Protein AF-A0A9Q8SVP0-F1 (afdb_monomer)

Radius of gyration: 35.2 Å; Cα contacts (8 Å, |Δi|>4): 196; chains: 1; bounding box: 90×59×93 Å

Solvent-accessible surface area (backbone atoms only — not comparable to full-atom values): 16606 Å² total; per-residue (Å²): 132,69,36,56,56,46,36,40,64,50,47,52,33,44,79,38,73,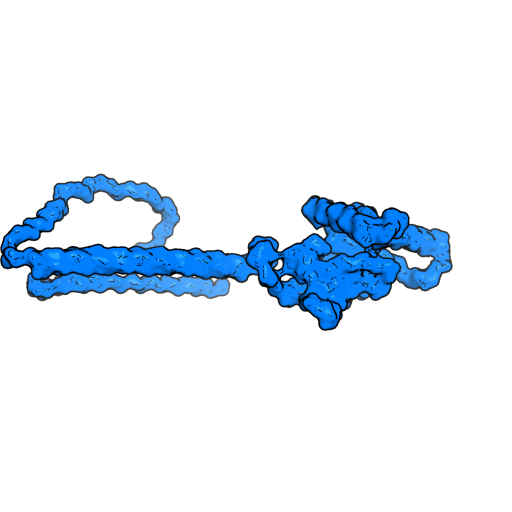32,93,47,70,91,42,43,55,37,75,45,73,54,89,74,95,44,102,42,42,36,36,25,38,51,33,54,45,71,57,50,54,47,52,53,52,51,51,75,72,40,102,77,53,93,69,88,51,72,61,58,54,53,47,56,52,42,52,44,10,56,35,33,41,51,88,37,65,68,49,44,53,48,48,54,53,47,52,56,51,53,51,71,70,43,99,46,86,81,68,72,68,62,40,78,61,37,52,68,34,66,74,55,94,72,77,61,55,86,80,34,84,91,50,25,70,40,46,50,50,52,48,51,54,49,70,70,48,72,56,90,42,72,74,28,47,74,67,47,71,85,44,58,68,61,51,51,51,50,52,53,52,53,52,51,51,52,51,51,54,52,52,54,53,53,51,52,51,51,52,52,54,53,50,52,56,58,54,56,56,75,74,48,96,67,84,95,73,88,81,86,72,82,75,80,93,79,83,86,81,88,81,87,76,86,83,77,88,82,82,88,88,80,84,85,86,84,83,81,84,84,84,89,78,76,96,86,65,85,84,78,82,78,82,82,82,82,82,83,78,82,78,87,77,135

pLDDT: mean 71.52, std 22.08, range [28.36, 95.75]

Structure (mmCIF, N/CA/C/O backbone):
data_AF-A0A9Q8SVP0-F1
#
_entry.id   AF-A0A9Q8SVP0-F1
#
loop_
_atom_site.group_PDB
_atom_site.id
_atom_site.type_symbol
_atom_site.label_atom_id
_atom_site.label_alt_id
_atom_site.label_comp_id
_atom_site.label_asym_id
_atom_site.label_entity_id
_atom_site.label_seq_id
_atom_site.pdbx_PDB_ins_code
_atom_site.Cartn_x
_atom_site.Cartn_y
_atom_site.Cartn_z
_atom_site.occupancy
_atom_site.B_iso_or_equiv
_atom_site.auth_seq_id
_atom_site.auth_comp_id
_atom_site.auth_asym_id
_atom_site.auth_atom_id
_atom_site.pdbx_PDB_model_num
ATOM 1 N N . MET A 1 1 ? -7.438 6.691 -4.740 1.00 68.06 1 MET A N 1
ATOM 2 C CA . MET A 1 1 ? -5.993 6.364 -4.788 1.00 68.06 1 MET A CA 1
ATOM 3 C C . MET A 1 1 ? -5.479 5.902 -3.425 1.00 68.06 1 MET A C 1
ATOM 5 O O . MET A 1 1 ? -5.873 6.455 -2.402 1.00 68.06 1 MET A O 1
ATOM 9 N N . PHE A 1 2 ? -4.664 4.853 -3.398 1.00 84.25 2 PHE A N 1
ATOM 10 C CA . PHE A 1 2 ? -4.183 4.160 -2.199 1.00 84.25 2 PHE A CA 1
ATOM 11 C C . PHE A 1 2 ? -2.656 4.045 -2.221 1.00 84.25 2 PHE A C 1
ATOM 13 O O . PHE A 1 2 ? -2.061 3.997 -3.292 1.00 84.25 2 PHE A O 1
ATOM 20 N N . THR A 1 3 ? -2.027 4.020 -1.047 1.00 90.81 3 THR A N 1
ATOM 21 C CA . THR A 1 3 ? -0.574 3.820 -0.908 1.00 90.81 3 THR A CA 1
ATOM 22 C C . THR A 1 3 ? -0.261 2.394 -0.460 1.00 90.81 3 THR A C 1
ATOM 24 O O . THR A 1 3 ? -1.130 1.709 0.082 1.00 90.81 3 THR A O 1
ATOM 27 N N . LEU A 1 4 ? 0.990 1.941 -0.603 1.00 92.56 4 LEU A N 1
ATOM 28 C CA . LEU A 1 4 ? 1.411 0.645 -0.037 1.00 92.56 4 LEU A CA 1
ATOM 29 C C . LEU A 1 4 ? 1.182 0.572 1.470 1.00 92.56 4 LEU A C 1
ATOM 31 O O . LEU A 1 4 ? 0.747 -0.449 2.000 1.00 92.56 4 LEU A O 1
ATOM 35 N N . ARG A 1 5 ? 1.407 1.687 2.163 1.00 91.50 5 ARG A N 1
ATOM 36 C CA . ARG A 1 5 ? 1.124 1.782 3.587 1.00 91.50 5 ARG A CA 1
ATOM 37 C C . ARG A 1 5 ? -0.360 1.555 3.877 1.00 91.50 5 ARG A C 1
ATOM 39 O O . ARG A 1 5 ? -0.676 0.847 4.830 1.00 91.50 5 ARG A O 1
ATOM 46 N N . ASP A 1 6 ? -1.257 2.142 3.090 1.00 89.31 6 ASP A N 1
ATOM 47 C CA . ASP A 1 6 ? -2.703 1.972 3.272 1.00 89.31 6 ASP A CA 1
ATOM 48 C C . ASP A 1 6 ? -3.145 0.544 2.954 1.00 89.31 6 ASP A C 1
ATOM 50 O O . ASP A 1 6 ? -3.937 -0.029 3.701 1.00 89.31 6 ASP A O 1
ATOM 54 N N . LEU A 1 7 ? -2.589 -0.059 1.904 1.00 89.94 7 LEU A N 1
ATOM 55 C CA . LEU A 1 7 ? -2.842 -1.457 1.557 1.00 89.94 7 LEU A CA 1
ATOM 56 C C . LEU A 1 7 ? -2.448 -2.390 2.706 1.00 89.94 7 LEU A C 1
ATOM 58 O O . LEU A 1 7 ? -3.246 -3.229 3.111 1.00 89.94 7 LEU A O 1
ATOM 62 N N . GLN A 1 8 ? -1.279 -2.194 3.318 1.00 89.50 8 GLN A N 1
ATOM 63 C CA . GLN A 1 8 ? -0.880 -3.013 4.463 1.00 89.50 8 GLN A CA 1
ATOM 64 C C . GLN A 1 8 ? -1.684 -2.692 5.735 1.00 89.50 8 GLN A C 1
ATOM 66 O O . GLN A 1 8 ? -2.087 -3.592 6.465 1.00 89.50 8 GLN A O 1
ATOM 71 N N . GLN A 1 9 ? -1.894 -1.410 6.059 1.00 86.62 9 GLN A N 1
ATOM 72 C CA . GLN A 1 9 ? -2.483 -1.011 7.347 1.00 86.62 9 GLN A CA 1
ATOM 73 C C . GLN A 1 9 ? -4.006 -1.117 7.391 1.00 86.62 9 GLN A C 1
ATOM 75 O O . GLN A 1 9 ? -4.556 -1.339 8.471 1.00 86.62 9 GLN A O 1
ATOM 80 N N . ILE A 1 10 ? -4.673 -0.874 6.265 1.00 83.19 10 ILE A N 1
ATOM 81 C CA . ILE A 1 10 ? -6.133 -0.829 6.151 1.00 83.19 10 ILE A CA 1
ATOM 82 C C . ILE A 1 10 ? -6.632 -2.065 5.415 1.00 83.19 10 ILE A C 1
ATOM 84 O O . ILE A 1 10 ? -7.613 -2.638 5.862 1.00 83.19 10 ILE A O 1
ATOM 88 N N . GLY A 1 11 ? -5.967 -2.466 4.328 1.00 81.38 11 GLY A N 1
ATOM 89 C CA . GLY A 1 11 ? -6.386 -3.589 3.485 1.00 81.38 11 GLY A CA 1
ATOM 90 C C . GLY A 1 11 ? -5.874 -4.968 3.921 1.00 81.38 11 GLY A C 1
ATOM 91 O O . GLY A 1 11 ? -6.199 -5.952 3.272 1.00 81.38 11 GLY A O 1
ATOM 92 N N . ASP A 1 12 ? -5.048 -5.041 4.975 1.00 85.38 12 ASP A N 1
ATOM 93 C CA . ASP A 1 12 ? -4.395 -6.275 5.461 1.00 85.38 12 ASP A CA 1
ATOM 94 C C . ASP A 1 12 ? -3.655 -7.057 4.355 1.00 85.38 12 ASP A C 1
ATOM 96 O O . ASP A 1 12 ? -3.535 -8.283 4.402 1.00 85.38 12 ASP A O 1
ATOM 100 N N . PHE A 1 13 ? -3.149 -6.337 3.345 1.00 89.56 13 PHE A N 1
ATOM 101 C CA . PHE A 1 13 ? -2.344 -6.921 2.279 1.00 89.56 13 PHE A CA 1
ATOM 102 C C . PHE A 1 13 ? -0.954 -7.279 2.804 1.00 89.56 13 PHE A C 1
ATOM 104 O O . PHE A 1 13 ? -0.28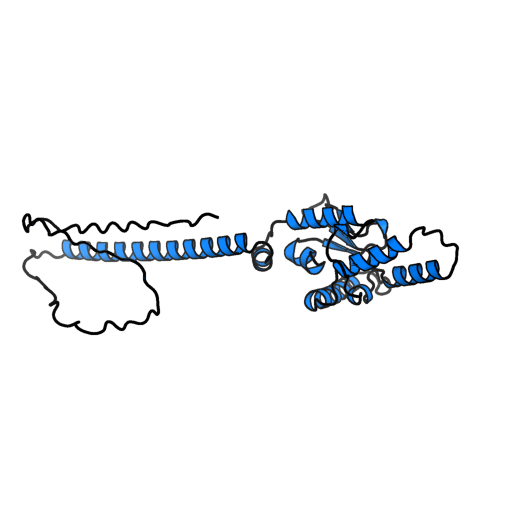7 -6.480 3.473 1.00 89.56 13 PHE A O 1
ATOM 111 N N . ILE A 1 14 ? -0.476 -8.457 2.420 1.00 90.38 14 ILE A N 1
ATOM 112 C CA . ILE A 1 14 ? 0.917 -8.855 2.584 1.00 90.38 14 ILE A CA 1
ATOM 113 C C . ILE A 1 14 ? 1.678 -8.324 1.374 1.00 90.38 14 ILE A C 1
ATOM 115 O O . ILE A 1 14 ? 1.462 -8.762 0.250 1.00 90.38 14 ILE A O 1
ATOM 119 N N . ILE A 1 15 ? 2.566 -7.361 1.591 1.00 92.19 15 ILE A N 1
ATOM 120 C CA . ILE A 1 15 ? 3.4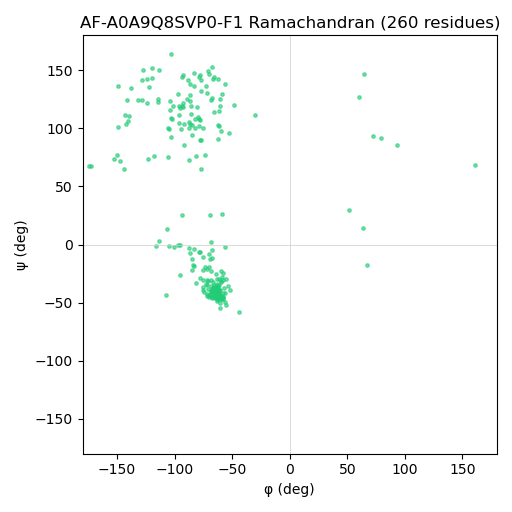13 -6.838 0.517 1.00 92.19 15 ILE A CA 1
ATOM 121 C C . ILE A 1 15 ? 4.640 -7.731 0.423 1.00 92.19 15 ILE A C 1
ATOM 123 O O . ILE A 1 15 ? 5.405 -7.824 1.388 1.00 92.19 15 ILE A O 1
ATOM 127 N N . GLN A 1 16 ? 4.824 -8.354 -0.735 1.00 91.38 16 GLN A N 1
ATOM 128 C CA . GLN A 1 16 ? 5.966 -9.201 -1.037 1.00 91.38 16 GLN A CA 1
ATOM 129 C C . GLN A 1 16 ? 6.804 -8.559 -2.152 1.00 91.38 16 GLN A C 1
ATOM 131 O O . GLN A 1 16 ? 6.274 -8.273 -3.229 1.00 91.38 16 GLN A O 1
ATOM 136 N N . PRO A 1 17 ? 8.103 -8.298 -1.927 1.00 91.50 17 PRO A N 1
ATOM 137 C CA . PRO A 1 17 ? 8.976 -7.872 -3.007 1.00 91.50 17 PRO A CA 1
ATOM 138 C C . PRO A 1 17 ? 9.146 -9.020 -4.011 1.00 91.50 17 PRO A C 1
ATOM 140 O O . PRO A 1 17 ? 9.200 -10.187 -3.622 1.00 91.50 17 PRO A O 1
ATOM 143 N N . THR A 1 18 ? 9.205 -8.690 -5.298 1.00 91.06 18 THR A N 1
ATOM 144 C CA . THR A 1 18 ? 9.494 -9.647 -6.375 1.00 91.06 18 THR A CA 1
ATOM 145 C C . THR A 1 18 ? 10.626 -9.122 -7.247 1.00 91.06 18 THR A C 1
ATOM 147 O O . THR A 1 18 ? 10.689 -7.928 -7.548 1.00 91.06 18 THR A O 1
ATOM 150 N N . ASP A 1 19 ? 11.500 -10.026 -7.676 1.00 90.06 19 ASP A N 1
ATOM 151 C CA . ASP A 1 19 ? 12.544 -9.750 -8.667 1.00 90.06 19 ASP A CA 1
ATOM 152 C C . ASP A 1 19 ? 12.018 -9.933 -10.098 1.00 90.06 19 ASP A C 1
ATOM 154 O O . ASP A 1 19 ? 12.695 -9.602 -11.071 1.00 90.06 19 ASP A O 1
ATOM 158 N N . ASN A 1 20 ? 10.789 -10.437 -10.245 1.00 90.12 20 ASN A N 1
ATOM 159 C CA . ASN A 1 20 ? 10.139 -10.613 -11.527 1.00 90.12 20 ASN A CA 1
ATOM 160 C C . ASN A 1 20 ? 9.228 -9.420 -11.836 1.00 90.12 20 ASN A C 1
ATOM 162 O O . ASN A 1 20 ? 8.169 -9.238 -11.233 1.00 90.12 20 ASN A O 1
ATOM 166 N N . ILE A 1 21 ? 9.605 -8.630 -12.841 1.00 90.25 21 ILE A N 1
ATOM 167 C CA . ILE A 1 21 ? 8.801 -7.490 -13.292 1.00 90.25 21 ILE A CA 1
ATOM 168 C C . ILE A 1 21 ? 7.406 -7.911 -13.768 1.00 90.25 21 ILE A C 1
ATOM 170 O O . ILE A 1 21 ? 6.443 -7.184 -13.548 1.00 90.25 21 ILE A O 1
ATOM 174 N N . PHE A 1 22 ? 7.251 -9.114 -14.329 1.00 90.69 22 PHE A N 1
ATOM 175 C CA . PHE A 1 22 ? 5.954 -9.635 -14.764 1.00 90.69 22 PHE A CA 1
ATOM 176 C C . PHE A 1 22 ? 5.020 -9.964 -13.605 1.00 90.69 22 PHE A C 1
ATOM 178 O O . PHE A 1 22 ? 3.829 -10.160 -13.833 1.00 90.69 22 PHE A O 1
ATOM 185 N N . GLU A 1 23 ? 5.509 -10.005 -12.369 1.00 92.50 23 GLU A N 1
ATOM 186 C CA . GLU A 1 23 ? 4.693 -10.163 -11.165 1.00 92.50 23 GLU A CA 1
ATOM 187 C C . GLU A 1 23 ? 4.386 -8.823 -10.487 1.00 92.50 23 GLU A C 1
ATOM 189 O O . GLU A 1 23 ? 3.660 -8.791 -9.498 1.00 92.50 23 GLU A O 1
ATOM 194 N N . HIS A 1 24 ? 4.864 -7.696 -11.021 1.00 94.12 24 HIS A N 1
ATOM 195 C CA . HIS A 1 24 ? 4.565 -6.386 -10.453 1.00 94.12 24 HIS A CA 1
ATOM 196 C C . HIS A 1 24 ? 3.049 -6.123 -10.410 1.00 94.12 24 HIS A C 1
ATOM 198 O O . HIS A 1 24 ? 2.340 -6.300 -11.400 1.00 94.12 24 HIS A O 1
ATOM 204 N N . LEU A 1 25 ? 2.542 -5.719 -9.244 1.00 93.75 25 LEU A N 1
ATOM 205 C CA . LEU A 1 25 ? 1.119 -5.496 -8.955 1.00 93.75 25 LEU A CA 1
ATOM 206 C C . LEU A 1 25 ? 0.240 -6.746 -9.047 1.00 93.75 25 LEU A C 1
ATOM 208 O O . LEU A 1 25 ? -0.985 -6.641 -9.088 1.00 93.75 25 LEU A O 1
ATOM 212 N N . LEU A 1 26 ? 0.834 -7.938 -9.085 1.00 93.50 26 LEU A N 1
ATOM 213 C CA . LEU A 1 26 ? 0.062 -9.167 -9.050 1.00 93.50 26 LEU A CA 1
ATOM 214 C C . LEU A 1 26 ? -0.508 -9.363 -7.644 1.00 93.50 26 LEU A C 1
ATOM 216 O O . LEU A 1 26 ? 0.219 -9.298 -6.653 1.00 93.50 26 LEU A O 1
ATOM 220 N N . VAL A 1 27 ? -1.806 -9.638 -7.571 1.00 92.12 27 VAL A N 1
ATOM 221 C CA . VAL A 1 27 ? -2.486 -9.997 -6.327 1.00 92.12 27 VAL A CA 1
ATOM 222 C C . VAL A 1 27 ? -2.745 -11.499 -6.344 1.00 92.12 27 VAL A C 1
ATOM 224 O O . VAL A 1 27 ? -3.376 -12.007 -7.271 1.00 92.12 27 VAL A O 1
ATOM 227 N N . ARG A 1 28 ? -2.262 -12.226 -5.333 1.00 90.62 28 ARG A N 1
ATOM 228 C CA . ARG A 1 28 ? -2.560 -13.654 -5.147 1.00 90.62 28 ARG A CA 1
ATOM 229 C C . ARG A 1 28 ? -3.255 -13.887 -3.812 1.00 90.62 28 ARG A C 1
ATOM 231 O O . ARG A 1 28 ? -2.928 -13.269 -2.802 1.00 90.62 28 ARG A O 1
ATOM 238 N N . ARG A 1 29 ? -4.201 -14.826 -3.813 1.00 85.06 29 ARG A N 1
ATOM 239 C CA . ARG A 1 29 ? -4.791 -15.394 -2.596 1.00 85.06 29 ARG A CA 1
ATOM 240 C C . ARG A 1 29 ? -4.059 -16.692 -2.290 1.00 85.06 29 ARG A C 1
ATOM 242 O O . ARG A 1 29 ? -4.068 -17.601 -3.119 1.00 85.06 29 ARG A O 1
ATOM 249 N N . HIS A 1 30 ? -3.417 -16.783 -1.131 1.00 73.75 30 HIS A N 1
ATOM 250 C CA . HIS A 1 30 ? -2.834 -18.049 -0.696 1.00 73.75 30 HIS A CA 1
ATOM 251 C C . HIS A 1 30 ? -3.945 -18.971 -0.181 1.00 73.75 30 HIS A C 1
ATOM 253 O O . HIS A 1 30 ? -4.815 -18.546 0.573 1.00 73.75 30 HIS A O 1
ATOM 259 N N . LYS A 1 31 ? -3.938 -20.232 -0.634 1.00 59.94 31 LYS A N 1
ATOM 260 C CA . LYS A 1 31 ? -4.932 -21.245 -0.233 1.00 59.94 31 LYS A CA 1
ATOM 261 C C . LYS A 1 31 ? -4.724 -21.757 1.194 1.00 59.94 31 LYS A C 1
ATOM 263 O O . LYS A 1 31 ? -5.654 -22.311 1.766 1.00 59.94 31 LYS A O 1
ATOM 268 N N . ASP A 1 32 ? -3.529 -21.578 1.752 1.00 54.41 32 ASP A N 1
ATOM 269 C CA . ASP A 1 32 ? -3.154 -22.176 3.026 1.00 54.41 32 ASP A CA 1
ATOM 270 C C . ASP A 1 32 ? -3.206 -21.130 4.154 1.00 54.41 32 ASP A C 1
ATOM 272 O O . ASP A 1 32 ? -2.400 -20.204 4.226 1.00 54.41 32 ASP A O 1
ATOM 276 N N . ARG A 1 33 ? -4.211 -21.281 5.021 1.00 49.72 33 ARG A N 1
ATOM 277 C CA . ARG A 1 33 ? -4.371 -20.693 6.368 1.00 49.72 33 ARG A CA 1
ATOM 278 C C . ARG A 1 33 ? -4.574 -19.184 6.546 1.00 49.72 33 ARG A C 1
ATOM 280 O O . ARG A 1 33 ? -5.113 -18.817 7.586 1.00 49.72 33 ARG A O 1
ATOM 287 N N . GLU A 1 34 ? -4.274 -18.314 5.585 1.00 56.47 34 GLU A N 1
ATOM 288 C CA . GLU A 1 34 ? -4.572 -16.877 5.724 1.00 56.47 34 GLU A CA 1
ATOM 289 C C . GLU A 1 34 ? -5.434 -16.343 4.576 1.00 56.47 34 GLU A C 1
ATOM 291 O O . GLU A 1 34 ? -5.048 -16.332 3.414 1.00 56.47 34 GLU A O 1
ATOM 296 N N . THR A 1 35 ? -6.597 -15.790 4.919 1.00 67.31 35 THR A N 1
ATOM 297 C CA . THR A 1 35 ? -7.487 -15.024 4.025 1.00 67.31 35 THR A CA 1
ATOM 298 C C . THR A 1 35 ? -6.898 -13.660 3.625 1.00 67.31 35 THR A C 1
ATOM 300 O O . THR A 1 35 ? -7.650 -12.714 3.373 1.00 67.31 35 THR A O 1
ATOM 303 N N . ARG A 1 36 ? -5.569 -13.518 3.644 1.00 80.06 36 ARG A N 1
ATOM 304 C CA . ARG A 1 36 ? -4.849 -12.289 3.311 1.00 80.06 36 ARG A CA 1
ATOM 305 C C . ARG A 1 36 ? -4.439 -12.295 1.847 1.00 80.06 36 ARG A C 1
ATOM 307 O O . ARG A 1 36 ? -4.110 -13.330 1.270 1.00 80.06 36 ARG A O 1
ATOM 314 N N . LEU A 1 37 ? -4.482 -11.115 1.247 1.00 88.81 37 LEU A N 1
ATOM 315 C CA . LEU A 1 37 ? -4.091 -10.896 -0.138 1.00 88.81 37 LEU A CA 1
ATOM 316 C C . LEU A 1 37 ? -2.597 -10.585 -0.179 1.00 88.81 37 LEU A C 1
ATOM 318 O O . LEU A 1 37 ? -2.149 -9.650 0.484 1.00 88.81 37 LEU A O 1
ATOM 322 N N . THR A 1 38 ? -1.833 -11.336 -0.966 1.00 91.38 38 THR A N 1
ATOM 323 C CA . THR A 1 38 ? -0.418 -11.036 -1.203 1.00 91.38 38 THR A CA 1
ATOM 324 C C . THR A 1 38 ? -0.296 -10.169 -2.445 1.00 91.38 38 THR A C 1
ATOM 326 O O . THR A 1 38 ? -0.732 -10.567 -3.525 1.00 91.38 38 THR A O 1
ATOM 329 N N . LEU A 1 39 ? 0.291 -8.985 -2.289 1.00 94.25 39 LEU A N 1
ATOM 330 C CA . LEU A 1 39 ? 0.624 -8.067 -3.370 1.00 94.25 39 LEU A CA 1
ATOM 331 C C . LEU A 1 39 ? 2.116 -8.170 -3.681 1.00 94.25 39 LEU A C 1
ATOM 333 O O . LEU A 1 39 ? 2.951 -7.837 -2.838 1.00 94.25 39 LEU A O 1
ATOM 337 N N . TYR A 1 40 ? 2.437 -8.561 -4.909 1.00 93.94 40 TYR A N 1
ATOM 338 C CA . TYR A 1 40 ? 3.808 -8.601 -5.403 1.00 93.94 40 TYR A CA 1
ATOM 339 C C . TYR A 1 40 ? 4.215 -7.243 -5.972 1.00 93.94 40 TYR A C 1
ATOM 341 O O . TYR A 1 40 ? 3.517 -6.664 -6.807 1.00 93.94 40 TYR A O 1
ATOM 349 N N . VAL A 1 41 ? 5.352 -6.709 -5.528 1.00 94.38 41 VAL A N 1
ATOM 350 C CA . VAL A 1 41 ? 5.847 -5.398 -5.970 1.00 94.38 41 VAL A CA 1
ATOM 351 C C . VAL A 1 41 ? 7.316 -5.490 -6.354 1.00 94.38 41 VAL A C 1
ATOM 353 O O . VAL A 1 41 ? 8.162 -5.889 -5.562 1.00 94.38 41 VAL A O 1
ATOM 356 N N . PHE A 1 42 ? 7.621 -5.091 -7.584 1.00 93.38 42 PHE A N 1
ATOM 357 C CA . PHE A 1 42 ? 8.976 -4.996 -8.092 1.00 93.38 42 PHE A CA 1
ATOM 358 C C . PHE A 1 42 ? 9.615 -3.676 -7.646 1.00 93.38 42 PHE A C 1
ATOM 360 O O . PHE A 1 42 ? 9.238 -2.616 -8.136 1.00 93.38 42 PHE A O 1
ATOM 367 N N . PHE A 1 43 ? 10.566 -3.717 -6.710 1.00 92.56 43 PHE A N 1
ATOM 368 C CA . PHE A 1 43 ? 11.151 -2.504 -6.117 1.00 92.56 43 PHE A CA 1
ATOM 369 C C . PHE A 1 43 ? 12.453 -2.030 -6.778 1.00 92.56 43 PHE A C 1
ATOM 371 O O . PHE A 1 43 ? 12.985 -1.005 -6.361 1.00 92.56 43 PHE A O 1
ATOM 378 N N . HIS A 1 44 ? 12.979 -2.708 -7.804 1.00 91.06 44 HIS A N 1
ATOM 379 C CA . HIS A 1 44 ? 14.313 -2.437 -8.375 1.00 91.06 44 HIS A CA 1
ATOM 380 C C . HIS A 1 44 ? 14.377 -1.201 -9.289 1.00 91.06 44 HIS A C 1
ATOM 382 O O . HIS A 1 44 ? 14.666 -1.277 -10.485 1.00 91.06 44 HIS A O 1
ATOM 388 N N . VAL A 1 45 ? 14.155 -0.015 -8.723 1.00 91.44 45 VAL A N 1
ATOM 389 C CA . VAL A 1 45 ? 14.114 1.260 -9.460 1.00 91.44 45 VAL A CA 1
ATOM 390 C C . VAL A 1 45 ? 15.435 1.602 -10.149 1.00 91.44 45 VAL A C 1
ATOM 392 O O . VAL A 1 45 ? 15.430 2.108 -11.272 1.00 91.44 45 VAL A O 1
ATOM 395 N N . SER A 1 46 ? 16.579 1.342 -9.518 1.00 90.62 46 SER A N 1
ATOM 396 C CA . SER A 1 46 ? 17.894 1.568 -10.129 1.00 90.62 46 SER A CA 1
ATOM 397 C C . SER A 1 46 ? 18.087 0.707 -11.374 1.00 90.62 46 SER A C 1
ATOM 399 O O . SER A 1 46 ? 18.684 1.185 -12.339 1.00 90.62 46 SER A O 1
ATOM 401 N N . ALA A 1 47 ? 17.566 -0.525 -11.377 1.00 89.38 47 ALA A N 1
ATOM 402 C CA . ALA A 1 47 ? 17.610 -1.401 -12.543 1.00 89.38 47 ALA A CA 1
ATOM 403 C C . ALA A 1 47 ? 16.737 -0.845 -13.676 1.00 89.38 47 ALA A C 1
ATOM 405 O O . ALA A 1 47 ? 17.231 -0.710 -14.793 1.00 89.38 47 ALA A O 1
ATOM 406 N N . LEU A 1 48 ? 15.506 -0.404 -13.378 1.00 89.88 48 LEU A N 1
ATOM 407 C CA . LEU A 1 48 ? 14.616 0.234 -14.364 1.00 89.88 48 LEU A CA 1
ATOM 408 C C . LEU A 1 48 ? 15.245 1.487 -14.983 1.00 89.88 48 LEU A C 1
ATOM 410 O O . LEU A 1 48 ? 15.236 1.653 -16.200 1.00 89.88 48 LEU A O 1
ATOM 414 N N . LYS A 1 49 ? 15.843 2.358 -14.160 1.00 89.44 49 LYS A N 1
ATOM 415 C CA . LYS A 1 49 ? 16.502 3.588 -14.632 1.00 89.44 49 LYS A CA 1
ATOM 416 C C . LYS A 1 49 ? 17.712 3.296 -15.510 1.00 89.44 49 LYS A C 1
ATOM 418 O O . LYS A 1 49 ? 17.887 3.965 -16.526 1.00 89.44 49 LYS A O 1
ATOM 423 N N . LYS A 1 50 ? 18.533 2.311 -15.128 1.00 88.56 50 LYS A N 1
ATOM 424 C CA . LYS A 1 50 ? 19.645 1.851 -15.963 1.00 88.56 50 LYS A CA 1
ATOM 425 C C . LYS A 1 50 ? 19.097 1.326 -17.283 1.00 88.56 50 LYS A C 1
ATOM 427 O O . LYS A 1 50 ? 19.502 1.831 -18.318 1.00 88.56 50 LYS A O 1
ATOM 432 N N . LEU A 1 51 ? 18.156 0.382 -17.258 1.00 87.06 51 LEU A N 1
ATOM 433 C CA . LEU A 1 51 ? 17.584 -0.224 -18.464 1.00 87.06 51 LEU A CA 1
ATOM 434 C C . LEU A 1 51 ? 16.992 0.828 -19.414 1.00 87.06 51 LEU A C 1
ATOM 436 O O . LEU A 1 51 ? 17.259 0.789 -20.611 1.00 87.06 51 LEU A O 1
ATOM 440 N N . ARG A 1 52 ? 16.294 1.834 -18.873 1.00 85.12 5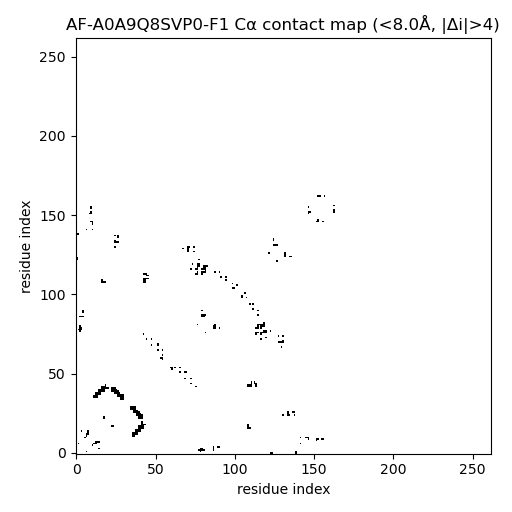2 ARG A N 1
ATOM 441 C CA . ARG A 1 52 ? 15.812 2.988 -19.642 1.00 85.12 52 ARG A CA 1
ATOM 442 C C . ARG A 1 52 ? 16.952 3.761 -20.304 1.00 85.12 52 ARG A C 1
ATOM 444 O O . ARG A 1 52 ? 16.864 4.084 -21.481 1.00 85.12 52 ARG A O 1
ATOM 451 N N . TYR A 1 53 ? 18.023 4.052 -19.565 1.00 84.69 53 TYR A N 1
ATOM 452 C CA . TYR A 1 53 ? 19.201 4.728 -20.113 1.00 84.69 53 TYR A CA 1
ATOM 453 C C . TYR A 1 53 ? 19.862 3.912 -21.236 1.00 84.69 53 TYR A C 1
ATOM 455 O O . TYR A 1 53 ? 20.163 4.472 -22.288 1.00 84.69 53 TYR A O 1
ATOM 463 N N . TRP A 1 54 ? 20.024 2.596 -21.049 1.00 82.56 54 TRP A N 1
ATOM 464 C CA . TRP A 1 54 ? 20.576 1.692 -22.066 1.00 82.56 54 TRP A CA 1
ATOM 465 C C . TRP A 1 54 ? 19.711 1.648 -23.334 1.00 82.56 54 TRP A C 1
ATOM 467 O O . TRP A 1 54 ? 20.260 1.703 -24.432 1.00 82.56 54 TRP A O 1
ATOM 477 N N . ASN A 1 55 ? 18.380 1.616 -23.194 1.00 79.56 55 ASN A N 1
ATOM 478 C CA . ASN A 1 55 ? 17.446 1.664 -24.326 1.00 79.56 55 ASN A CA 1
ATOM 479 C C . ASN A 1 55 ? 17.563 2.960 -25.139 1.00 79.56 55 ASN A C 1
ATOM 481 O O . ASN A 1 55 ? 17.393 2.929 -26.350 1.00 79.56 55 ASN A O 1
ATOM 485 N N . LEU A 1 56 ? 17.850 4.092 -24.488 1.00 76.56 56 LEU A N 1
ATOM 486 C CA . LEU A 1 56 ? 18.005 5.384 -25.164 1.00 76.56 56 LEU A CA 1
ATOM 487 C C . LEU A 1 56 ? 19.362 5.538 -25.868 1.00 76.56 56 LEU A C 1
ATOM 489 O O . LEU A 1 56 ? 19.459 6.281 -26.837 1.00 76.56 56 LEU A O 1
ATOM 493 N N . THR A 1 57 ? 20.415 4.878 -25.373 1.00 76.38 57 THR A N 1
ATOM 494 C CA . THR A 1 57 ? 21.788 5.038 -25.894 1.00 76.38 57 THR A CA 1
ATOM 495 C C . THR A 1 57 ? 22.190 3.992 -26.929 1.00 76.38 57 THR A C 1
ATOM 497 O O . THR A 1 57 ? 23.041 4.277 -27.770 1.00 76.38 57 THR A O 1
ATOM 500 N N . ARG A 1 58 ? 21.602 2.791 -26.913 1.00 67.44 58 ARG A N 1
ATOM 501 C CA . ARG A 1 58 ? 21.770 1.806 -27.990 1.00 67.44 58 ARG A CA 1
ATOM 502 C C . ARG A 1 58 ? 20.510 1.789 -28.846 1.00 67.44 58 ARG A C 1
ATOM 504 O O . ARG A 1 58 ? 19.478 1.332 -28.372 1.00 67.44 58 ARG A O 1
ATOM 511 N N . ASN A 1 59 ? 20.631 2.184 -30.115 1.00 57.97 59 ASN A N 1
ATOM 512 C CA . ASN A 1 59 ? 19.611 2.102 -31.182 1.00 57.97 59 ASN A CA 1
ATOM 513 C C . ASN A 1 59 ? 19.088 0.669 -31.486 1.00 57.97 59 ASN A C 1
ATOM 515 O O . ASN A 1 59 ? 18.679 0.377 -32.604 1.00 57.97 59 ASN A O 1
ATOM 519 N N . GLY A 1 60 ? 19.119 -0.265 -30.537 1.00 56.81 60 GLY A N 1
ATOM 520 C CA . GLY A 1 60 ? 18.812 -1.671 -30.779 1.00 56.81 60 GLY A CA 1
ATOM 521 C C . GLY A 1 60 ? 18.758 -2.482 -29.495 1.00 56.81 60 GLY A C 1
ATOM 522 O O . GLY A 1 60 ? 19.610 -3.331 -29.254 1.00 56.81 60 GLY A O 1
ATOM 523 N N . SER A 1 61 ? 17.770 -2.214 -28.651 1.00 53.84 61 SER A N 1
ATOM 524 C CA . SER A 1 61 ? 17.500 -3.031 -27.473 1.00 53.84 61 SER A CA 1
ATOM 525 C C . SER A 1 61 ? 16.144 -3.714 -27.625 1.00 53.84 61 SER A C 1
ATOM 527 O O . SER A 1 61 ? 15.136 -3.048 -27.830 1.00 53.84 61 SER A O 1
ATOM 529 N N . HIS A 1 62 ? 16.138 -5.044 -27.498 1.00 54.44 62 HIS A N 1
ATOM 530 C CA . HIS A 1 62 ? 14.997 -5.967 -27.605 1.00 54.44 62 HIS A CA 1
ATOM 531 C C . HIS A 1 62 ? 13.815 -5.682 -26.652 1.00 54.44 62 HIS A C 1
ATOM 533 O O . HIS A 1 62 ? 12.817 -6.404 -26.669 1.00 54.44 62 HIS A O 1
ATOM 539 N N . PHE A 1 63 ? 13.917 -4.671 -25.786 1.00 58.09 63 PHE A N 1
ATOM 540 C CA . PHE A 1 63 ? 12.859 -4.280 -24.863 1.00 58.09 63 PHE A CA 1
ATOM 541 C C . PHE A 1 63 ? 11.983 -3.204 -25.519 1.00 58.09 63 PHE A C 1
ATOM 543 O O . PHE A 1 63 ? 12.217 -2.006 -25.371 1.00 58.09 63 PHE A O 1
ATOM 550 N N . ASN A 1 64 ? 10.999 -3.673 -26.288 1.00 57.94 64 ASN A N 1
ATOM 551 C CA . ASN A 1 64 ? 10.327 -2.934 -27.363 1.00 57.94 64 ASN A CA 1
ATOM 552 C C . ASN A 1 64 ? 9.435 -1.741 -26.969 1.00 57.94 64 ASN A C 1
ATOM 554 O O . ASN A 1 64 ? 8.871 -1.125 -27.869 1.00 57.94 64 ASN A O 1
ATOM 558 N N . ASP A 1 65 ? 9.308 -1.358 -25.694 1.00 76.88 65 ASP A N 1
ATOM 559 C CA . ASP A 1 65 ? 8.606 -0.111 -25.370 1.00 76.88 65 ASP A CA 1
ATOM 560 C C . ASP A 1 65 ? 9.229 0.651 -24.184 1.00 76.88 65 ASP A C 1
ATOM 562 O O . ASP A 1 65 ? 9.126 0.203 -23.036 1.00 76.88 65 ASP A O 1
ATOM 566 N N . PRO A 1 66 ? 9.850 1.830 -24.409 1.00 76.56 66 PRO A N 1
ATOM 567 C CA . PRO A 1 66 ? 10.305 2.692 -23.319 1.00 76.56 66 PRO A CA 1
ATOM 568 C C . PRO A 1 66 ? 9.160 3.121 -22.388 1.00 76.56 66 PRO A C 1
ATOM 570 O O . PRO A 1 66 ? 9.393 3.310 -21.191 1.00 76.56 66 PRO A O 1
ATOM 573 N N . LYS A 1 67 ? 7.919 3.193 -22.892 1.00 84.56 67 LYS A N 1
ATOM 574 C CA . LYS A 1 67 ? 6.741 3.558 -22.096 1.00 84.56 67 LYS A CA 1
ATOM 575 C C . LYS A 1 67 ? 6.464 2.552 -20.988 1.00 84.56 67 LYS A C 1
ATOM 577 O O . LYS A 1 67 ? 6.060 2.966 -19.911 1.00 84.56 67 LYS A O 1
ATOM 582 N N . PHE A 1 68 ? 6.736 1.263 -21.195 1.00 88.44 68 PHE A N 1
ATOM 583 C CA . PHE A 1 68 ? 6.531 0.243 -20.162 1.00 88.44 68 PHE A CA 1
ATOM 584 C C . PHE A 1 68 ? 7.403 0.492 -18.923 1.00 88.44 68 PHE A C 1
ATOM 586 O O . PHE A 1 68 ? 6.939 0.379 -17.785 1.00 88.44 68 PHE A O 1
ATOM 593 N N . LEU A 1 69 ? 8.673 0.862 -19.124 1.00 89.56 69 LEU A N 1
ATOM 594 C CA . LEU A 1 69 ? 9.592 1.144 -18.018 1.00 89.56 69 LEU A CA 1
ATOM 595 C C . LEU A 1 69 ? 9.202 2.424 -17.284 1.00 89.56 69 LEU A C 1
ATOM 597 O O . LEU A 1 69 ? 9.201 2.444 -16.052 1.00 89.56 69 LEU A O 1
ATOM 601 N N . ASP A 1 70 ? 8.851 3.472 -18.027 1.00 89.00 70 ASP A N 1
ATOM 602 C CA . ASP A 1 70 ? 8.395 4.727 -17.435 1.00 89.00 70 ASP A CA 1
ATOM 603 C C . ASP A 1 70 ? 7.090 4.534 -16.664 1.00 89.00 70 ASP A C 1
ATOM 605 O O . ASP A 1 70 ? 6.981 5.001 -15.532 1.00 89.00 70 ASP A O 1
ATOM 609 N N . GLU A 1 71 ? 6.146 3.774 -17.213 1.00 91.19 71 GLU A N 1
ATOM 610 C CA . GLU A 1 71 ? 4.895 3.445 -16.544 1.00 91.19 71 GLU A CA 1
ATOM 611 C C . GLU A 1 71 ? 5.144 2.646 -15.256 1.00 91.19 71 GLU A C 1
ATOM 613 O O . GLU A 1 71 ? 4.584 2.977 -14.217 1.00 91.19 71 GLU A O 1
ATOM 618 N N . THR A 1 72 ? 6.062 1.674 -15.270 1.00 92.25 72 THR A N 1
ATOM 619 C CA . THR A 1 72 ? 6.448 0.903 -14.069 1.00 92.25 72 THR A CA 1
ATOM 620 C C . THR A 1 72 ? 7.103 1.781 -12.993 1.00 92.25 72 THR A C 1
ATOM 622 O O . THR A 1 72 ? 6.903 1.597 -11.792 1.00 92.25 72 THR A O 1
ATOM 625 N N . ILE A 1 73 ? 7.898 2.777 -13.389 1.00 91.88 73 ILE A N 1
ATOM 626 C CA . ILE A 1 73 ? 8.444 3.756 -12.438 1.00 91.88 73 ILE A CA 1
ATOM 627 C C . ILE A 1 73 ? 7.315 4.642 -11.891 1.00 91.88 73 ILE A C 1
ATOM 629 O O . ILE A 1 73 ? 7.296 4.954 -10.698 1.00 91.88 73 ILE A O 1
ATOM 633 N N . GLN A 1 74 ? 6.361 5.037 -12.734 1.00 91.50 74 GLN A N 1
ATOM 634 C CA . GLN A 1 74 ? 5.214 5.842 -12.323 1.00 91.50 74 GLN A CA 1
ATOM 635 C C . GLN A 1 74 ? 4.269 5.074 -11.390 1.00 91.50 74 GLN A C 1
ATOM 637 O O . GLN A 1 74 ? 3.786 5.667 -10.429 1.00 91.50 74 GLN A O 1
ATOM 642 N N . THR A 1 75 ? 4.028 3.775 -11.586 1.00 92.69 75 THR A N 1
ATOM 643 C CA . THR A 1 75 ? 3.216 2.963 -10.657 1.00 92.69 75 THR A CA 1
ATOM 644 C C . THR A 1 75 ? 3.879 2.847 -9.288 1.00 92.69 75 THR A C 1
ATOM 646 O O . THR A 1 75 ? 3.205 2.922 -8.261 1.00 92.69 75 THR A O 1
ATOM 649 N N . LEU A 1 76 ? 5.208 2.746 -9.228 1.00 92.38 76 LEU A N 1
ATOM 650 C CA . LEU A 1 76 ? 5.937 2.786 -7.957 1.00 92.38 76 LEU A CA 1
ATOM 651 C C . LEU A 1 76 ? 5.820 4.149 -7.270 1.00 92.38 76 LEU A C 1
ATOM 653 O O . LEU A 1 76 ? 5.607 4.206 -6.061 1.00 92.38 76 LEU A O 1
ATOM 657 N N . ALA A 1 77 ? 5.899 5.242 -8.028 1.00 91.44 77 ALA A N 1
ATOM 658 C CA . ALA A 1 77 ? 5.710 6.595 -7.505 1.00 91.44 77 ALA A CA 1
ATOM 659 C C . ALA A 1 77 ? 4.265 6.861 -7.037 1.00 91.44 77 ALA A C 1
ATOM 661 O O . ALA A 1 77 ? 4.049 7.608 -6.080 1.00 91.44 77 ALA A O 1
ATOM 662 N N . LEU A 1 78 ? 3.280 6.230 -7.685 1.00 91.31 78 LEU A N 1
ATOM 663 C CA . LEU A 1 78 ? 1.869 6.221 -7.290 1.00 91.31 78 LEU A CA 1
ATOM 664 C C . LEU A 1 78 ? 1.703 5.530 -5.924 1.00 91.31 78 LEU A C 1
ATOM 666 O O . LEU A 1 78 ? 1.053 6.051 -5.019 1.00 91.31 78 LEU A O 1
ATOM 670 N N . LEU A 1 79 ? 2.342 4.373 -5.762 1.00 91.06 79 LEU A N 1
ATOM 671 C CA . LEU A 1 79 ? 2.276 3.530 -4.569 1.00 91.06 79 LEU A CA 1
ATOM 672 C C . LEU A 1 79 ? 3.093 4.052 -3.373 1.00 91.06 79 LEU A C 1
ATOM 674 O O . LEU A 1 79 ? 2.713 3.818 -2.218 1.00 91.06 79 LEU A O 1
ATOM 678 N N . LEU A 1 80 ? 4.194 4.757 -3.643 1.00 90.81 80 LEU A N 1
ATOM 679 C CA . LEU A 1 80 ? 5.095 5.390 -2.675 1.00 90.81 80 LEU A CA 1
ATOM 680 C C . LEU A 1 80 ? 5.214 6.895 -2.964 1.00 90.81 80 LEU A C 1
ATOM 682 O O . LEU A 1 80 ? 6.246 7.362 -3.454 1.00 90.81 80 LEU A O 1
ATOM 686 N N . PRO A 1 81 ? 4.173 7.685 -2.657 1.00 87.75 81 PRO A N 1
ATOM 687 C CA . PRO A 1 81 ? 4.192 9.105 -2.958 1.00 87.75 81 PRO A CA 1
ATOM 688 C C . PRO A 1 81 ? 5.231 9.832 -2.101 1.00 87.75 81 PRO A C 1
ATOM 690 O O . PRO A 1 81 ? 5.177 9.813 -0.870 1.00 87.75 81 PRO A O 1
ATOM 693 N N . ARG A 1 82 ? 6.134 10.566 -2.759 1.00 86.06 82 ARG A N 1
ATOM 694 C CA . ARG A 1 82 ? 7.181 11.365 -2.101 1.00 86.06 82 ARG A CA 1
ATOM 695 C C . ARG A 1 82 ? 6.637 12.416 -1.128 1.00 86.06 82 ARG A C 1
ATOM 697 O O . ARG A 1 82 ? 7.289 12.736 -0.140 1.00 86.06 82 ARG A O 1
ATOM 704 N N . ASN A 1 83 ? 5.441 12.937 -1.391 1.00 86.00 83 ASN A N 1
ATOM 705 C CA . ASN A 1 83 ? 4.825 13.973 -0.560 1.00 86.00 83 ASN A CA 1
ATOM 706 C C . ASN A 1 83 ? 4.188 13.413 0.729 1.00 86.00 83 ASN A C 1
ATOM 708 O O . ASN A 1 83 ? 3.744 14.193 1.568 1.00 86.00 83 ASN A O 1
ATOM 712 N N . ASP A 1 84 ? 4.137 12.088 0.916 1.00 88.12 84 ASP A N 1
ATOM 713 C CA . ASP A 1 84 ? 3.618 11.470 2.139 1.00 88.12 84 ASP A CA 1
ATOM 714 C C . ASP A 1 84 ? 4.753 10.974 3.044 1.00 88.12 84 ASP A C 1
ATOM 716 O O . ASP A 1 84 ? 5.205 9.826 2.975 1.00 88.12 84 ASP A O 1
ATOM 720 N N . ALA A 1 85 ? 5.163 11.838 3.974 1.00 89.88 85 ALA A N 1
ATOM 721 C CA . ALA A 1 85 ? 6.190 11.527 4.965 1.00 89.88 85 ALA A CA 1
ATOM 722 C C . ALA A 1 85 ? 5.874 10.268 5.794 1.00 89.88 85 ALA A C 1
ATOM 724 O O . ALA A 1 85 ? 6.791 9.562 6.222 1.00 89.88 85 ALA A O 1
ATOM 725 N N . LYS A 1 86 ? 4.592 9.947 6.024 1.00 90.69 86 LYS A N 1
ATOM 726 C CA . LYS A 1 86 ? 4.215 8.760 6.803 1.00 90.69 86 LYS A CA 1
ATOM 727 C C . LYS A 1 86 ? 4.430 7.483 5.996 1.00 90.69 86 LYS A C 1
ATOM 729 O O . LYS A 1 86 ? 4.912 6.501 6.560 1.00 90.69 86 LYS A O 1
ATOM 734 N N . SER A 1 87 ? 4.096 7.496 4.707 1.00 90.25 87 SER A N 1
ATOM 735 C CA . SER A 1 87 ? 4.373 6.378 3.797 1.00 90.25 87 SER A CA 1
ATOM 736 C C . SER A 1 87 ? 5.870 6.179 3.588 1.00 90.25 87 SER A C 1
ATOM 738 O O . SER A 1 87 ? 6.334 5.046 3.658 1.00 90.25 87 SER A O 1
ATOM 740 N N . LEU A 1 88 ? 6.654 7.253 3.468 1.00 91.25 88 LEU A N 1
ATOM 741 C CA . LEU A 1 88 ? 8.116 7.155 3.377 1.00 91.25 88 LEU A CA 1
ATOM 742 C C . LEU A 1 88 ? 8.756 6.600 4.654 1.00 91.25 88 LEU A C 1
ATOM 744 O O . LEU A 1 88 ? 9.611 5.717 4.586 1.00 91.25 88 LEU A O 1
ATOM 748 N N . LYS A 1 89 ? 8.319 7.068 5.830 1.00 93.00 89 LYS A N 1
ATOM 749 C CA . LYS A 1 89 ? 8.793 6.534 7.116 1.00 93.00 89 LYS A CA 1
ATOM 750 C C . LYS A 1 89 ? 8.445 5.054 7.261 1.00 93.00 89 LYS A C 1
ATOM 752 O O . LYS A 1 89 ? 9.294 4.268 7.673 1.00 93.00 89 LYS A O 1
ATOM 757 N N . TRP A 1 90 ? 7.216 4.676 6.902 1.00 93.75 90 TRP A N 1
ATOM 758 C CA . TRP A 1 90 ? 6.792 3.277 6.875 1.00 93.75 90 TRP A CA 1
ATOM 759 C C . TRP A 1 90 ? 7.657 2.447 5.923 1.00 93.75 90 TRP A C 1
ATOM 761 O O . TRP A 1 90 ? 8.132 1.392 6.332 1.00 93.75 90 TRP A O 1
ATOM 771 N N . PHE A 1 91 ? 7.919 2.939 4.710 1.00 93.12 91 PHE A N 1
ATOM 772 C CA . PHE A 1 91 ? 8.719 2.235 3.710 1.00 93.12 91 PHE A CA 1
ATOM 773 C C . PHE A 1 91 ? 10.153 2.011 4.194 1.00 93.12 91 PHE A C 1
ATOM 775 O O . PHE A 1 91 ? 10.655 0.897 4.107 1.00 93.12 91 PHE A O 1
ATOM 782 N N . LYS A 1 92 ? 10.781 3.016 4.818 1.00 91.94 92 LYS A N 1
ATOM 783 C CA . LYS A 1 92 ? 12.106 2.857 5.437 1.00 91.94 92 LYS A CA 1
ATOM 784 C C . LYS A 1 92 ? 12.113 1.731 6.476 1.00 91.94 92 LYS A C 1
ATOM 786 O O . LYS A 1 92 ? 12.958 0.843 6.419 1.00 91.94 92 LYS A O 1
ATOM 791 N N . THR A 1 93 ? 11.140 1.725 7.390 1.00 92.19 93 THR A N 1
ATOM 792 C CA . THR A 1 93 ? 11.000 0.652 8.387 1.00 92.19 93 THR A CA 1
ATOM 793 C C . THR A 1 93 ? 10.704 -0.705 7.743 1.00 92.19 93 THR A C 1
ATOM 795 O O . THR A 1 93 ? 11.174 -1.727 8.237 1.00 92.19 93 THR A O 1
ATOM 798 N N . TYR A 1 94 ? 9.929 -0.735 6.658 1.00 91.56 94 TYR A N 1
ATOM 799 C CA . TYR A 1 94 ? 9.639 -1.949 5.900 1.00 91.56 94 TYR A CA 1
ATOM 800 C C . TYR A 1 94 ? 10.914 -2.531 5.278 1.00 91.56 94 TYR A C 1
ATOM 802 O O . TYR A 1 94 ? 11.198 -3.704 5.511 1.00 91.56 9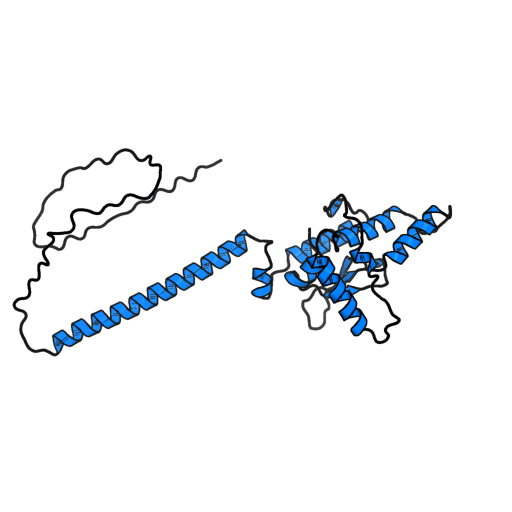4 TYR A O 1
ATOM 810 N N . CYS A 1 95 ? 11.734 -1.713 4.610 1.00 89.81 95 CYS A N 1
ATOM 811 C CA . CYS A 1 95 ? 13.029 -2.131 4.067 1.00 89.81 95 CYS A CA 1
ATOM 812 C C . CYS A 1 95 ? 13.950 -2.686 5.158 1.00 89.81 95 CYS A C 1
ATOM 814 O O . CYS A 1 95 ? 14.507 -3.766 5.004 1.00 89.81 95 CYS A O 1
ATOM 816 N N . GLU A 1 96 ? 14.070 -1.993 6.294 1.00 89.00 96 GLU A N 1
ATOM 817 C CA . GLU A 1 96 ? 14.903 -2.453 7.414 1.00 89.00 96 GLU A CA 1
ATOM 818 C C . GLU A 1 96 ? 14.418 -3.785 8.005 1.00 89.00 96 GLU A C 1
ATOM 820 O O . GLU A 1 96 ? 15.222 -4.609 8.435 1.00 89.00 96 GLU A O 1
ATOM 825 N N . LYS A 1 97 ? 13.101 -4.008 8.081 1.00 89.81 97 LYS A N 1
ATOM 826 C CA . LYS A 1 97 ? 12.538 -5.282 8.552 1.00 89.81 97 LYS A CA 1
ATOM 827 C C . LYS A 1 97 ? 12.770 -6.402 7.549 1.00 89.81 97 LYS A C 1
ATOM 829 O O . LYS A 1 97 ? 13.159 -7.489 7.960 1.00 89.81 97 LYS A O 1
ATOM 834 N N . PHE A 1 98 ? 12.564 -6.124 6.265 1.00 87.38 98 PHE A N 1
ATOM 835 C CA . PHE A 1 98 ? 12.804 -7.086 5.197 1.00 87.38 98 PHE A CA 1
ATOM 836 C C . PHE A 1 98 ? 14.278 -7.509 5.159 1.00 87.38 98 PHE A C 1
ATOM 838 O O . PHE A 1 98 ? 14.570 -8.701 5.159 1.00 87.38 98 PHE A O 1
ATOM 845 N N . GLN A 1 99 ? 15.202 -6.551 5.272 1.00 85.56 99 GLN A N 1
ATOM 846 C CA . GLN A 1 99 ? 16.637 -6.827 5.330 1.00 85.56 99 GLN A CA 1
ATOM 847 C C . GLN A 1 99 ? 17.013 -7.758 6.486 1.00 85.56 99 GLN A C 1
ATOM 849 O O . GLN A 1 99 ? 17.804 -8.675 6.309 1.00 85.56 99 GLN A O 1
ATOM 854 N N . ARG A 1 100 ? 16.421 -7.554 7.670 1.00 85.62 100 ARG A N 1
ATOM 855 C CA . ARG A 1 100 ? 16.655 -8.425 8.836 1.00 85.62 100 ARG A CA 1
ATOM 856 C C . ARG A 1 100 ? 16.073 -9.829 8.671 1.00 85.62 100 ARG A C 1
ATOM 858 O O . ARG A 1 100 ? 16.508 -10.732 9.371 1.00 85.62 100 ARG A O 1
ATOM 865 N N . SER A 1 101 ? 15.070 -10.003 7.810 1.00 85.00 101 SER A N 1
ATOM 866 C CA . SER A 1 101 ? 14.449 -11.309 7.554 1.00 85.00 101 SER A CA 1
ATOM 867 C C . SER A 1 101 ? 15.186 -12.145 6.508 1.00 85.00 101 SER A C 1
ATOM 869 O O . SER A 1 101 ? 14.900 -13.332 6.369 1.00 85.00 101 SER A O 1
ATOM 871 N N . LEU A 1 102 ? 16.118 -11.540 5.768 1.00 82.31 102 LEU A N 1
ATOM 872 C CA . LEU A 1 102 ? 16.884 -12.229 4.740 1.00 82.31 102 LEU A CA 1
ATOM 873 C C . LEU A 1 102 ? 18.022 -13.059 5.361 1.00 82.31 102 LEU A C 1
ATOM 875 O O . LEU A 1 102 ? 18.652 -12.605 6.316 1.00 82.31 102 LEU A O 1
ATOM 879 N N . PRO A 1 103 ? 18.341 -14.243 4.800 1.00 79.25 103 PRO A N 1
ATOM 880 C CA . PRO A 1 103 ? 19.436 -15.087 5.288 1.00 79.25 103 PRO A CA 1
ATOM 881 C C . PRO A 1 103 ? 20.820 -14.439 5.157 1.00 79.25 103 PRO A C 1
ATOM 883 O O . PRO A 1 103 ? 21.736 -14.795 5.891 1.00 79.25 103 PRO A O 1
ATOM 886 N N . SER A 1 104 ? 20.981 -13.510 4.209 1.00 74.75 104 SER A N 1
ATOM 887 C CA . SER A 1 104 ? 22.233 -12.800 3.957 1.00 74.75 104 SER A CA 1
ATOM 888 C C . SER A 1 104 ? 21.971 -11.312 3.701 1.00 74.75 104 SER A C 1
ATOM 890 O O . SER A 1 104 ? 21.081 -10.983 2.911 1.00 74.75 104 SER A O 1
ATOM 89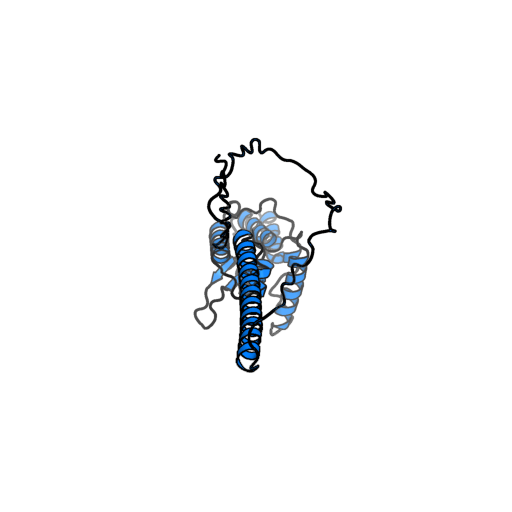2 N N . PRO A 1 105 ? 22.756 -10.404 4.313 1.00 65.94 105 PRO A N 1
ATOM 893 C CA . PRO A 1 105 ? 22.630 -8.961 4.121 1.00 65.94 105 PRO A CA 1
ATOM 894 C C . PRO A 1 105 ? 23.071 -8.478 2.729 1.00 65.94 105 PRO A C 1
ATOM 896 O O . PRO A 1 105 ? 22.861 -7.313 2.405 1.00 65.94 105 PRO A O 1
ATOM 899 N N . GLU A 1 106 ? 23.670 -9.338 1.905 1.00 61.28 106 GLU A N 1
ATOM 900 C CA . GLU A 1 106 ? 24.079 -8.990 0.537 1.00 61.28 106 GLU A CA 1
ATOM 901 C C . GLU A 1 106 ? 22.929 -9.118 -0.478 1.00 61.28 106 GLU A C 1
ATOM 903 O O . GLU A 1 106 ? 22.964 -8.502 -1.545 1.00 61.28 106 GLU A O 1
ATOM 908 N N . LEU A 1 107 ? 21.868 -9.858 -0.135 1.00 60.56 107 LEU A N 1
ATOM 909 C CA . LEU A 1 107 ? 20.674 -10.012 -0.966 1.00 60.56 107 LEU A CA 1
ATOM 910 C C . LEU A 1 107 ? 19.737 -8.805 -0.790 1.00 60.56 107 LEU A C 1
ATOM 912 O O . LEU A 1 107 ? 18.714 -8.867 -0.117 1.00 60.56 107 LEU A O 1
ATOM 916 N N . ASN A 1 108 ? 20.069 -7.668 -1.397 1.00 63.03 108 ASN A N 1
ATOM 917 C CA . ASN A 1 108 ? 19.182 -6.501 -1.382 1.00 63.03 108 ASN A CA 1
ATOM 918 C C . ASN A 1 108 ? 18.028 -6.676 -2.381 1.00 63.03 108 ASN A C 1
ATOM 920 O O . ASN A 1 108 ? 18.121 -6.263 -3.535 1.00 63.03 108 ASN A O 1
ATOM 924 N N . GLY A 1 109 ? 16.916 -7.256 -1.925 1.00 72.31 109 GLY A N 1
ATOM 925 C CA . GLY A 1 109 ? 15.700 -7.416 -2.740 1.00 72.31 109 GLY A CA 1
ATOM 926 C C . GLY A 1 109 ? 14.879 -6.131 -2.938 1.00 72.31 109 GLY A C 1
ATOM 927 O O . GLY A 1 109 ? 13.956 -6.107 -3.746 1.00 72.31 109 GLY A O 1
ATOM 928 N N . ILE A 1 110 ? 15.176 -5.049 -2.203 1.00 87.00 110 ILE A N 1
ATOM 929 C CA . ILE A 1 110 ? 14.418 -3.788 -2.260 1.00 87.00 110 ILE A CA 1
ATOM 930 C C . ILE A 1 110 ? 15.372 -2.616 -2.485 1.00 87.00 110 ILE A C 1
ATOM 932 O 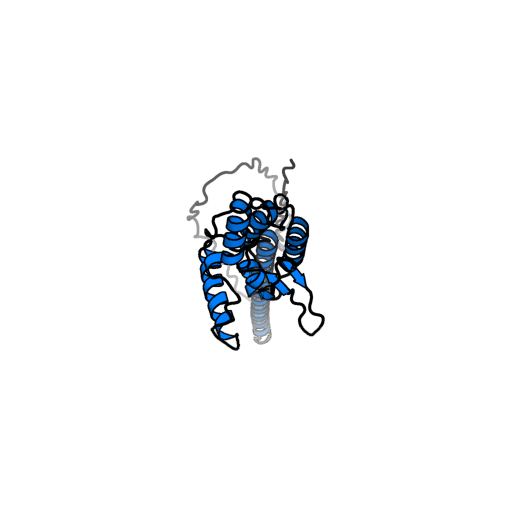O . ILE A 1 110 ? 16.272 -2.385 -1.680 1.00 87.00 110 ILE A O 1
ATOM 936 N N . ASP A 1 111 ? 15.136 -1.822 -3.533 1.00 88.44 111 ASP A N 1
ATOM 937 C CA . ASP A 1 111 ? 15.882 -0.584 -3.761 1.00 88.44 111 ASP A CA 1
ATOM 938 C C . ASP A 1 111 ? 15.321 0.560 -2.887 1.00 88.44 111 ASP A C 1
ATOM 940 O O . ASP A 1 111 ? 14.172 0.982 -3.081 1.00 88.44 111 ASP A O 1
ATOM 944 N N . PRO A 1 112 ? 16.117 1.149 -1.973 1.00 85.56 112 PRO A N 1
ATOM 945 C CA . PRO A 1 112 ? 15.688 2.294 -1.169 1.00 85.56 112 PRO A CA 1
ATOM 946 C C . PRO A 1 112 ? 15.265 3.506 -2.011 1.00 85.56 112 PRO A C 1
ATOM 948 O O . PRO A 1 112 ? 14.459 4.326 -1.561 1.00 85.56 112 PRO A O 1
ATOM 951 N N . LYS A 1 113 ? 15.765 3.628 -3.250 1.00 87.75 113 LYS A N 1
ATOM 952 C CA . LYS A 1 113 ? 15.415 4.728 -4.161 1.00 87.75 113 LYS A CA 1
ATOM 953 C C . LYS A 1 113 ? 13.965 4.681 -4.636 1.00 87.75 113 LYS A C 1
ATOM 955 O O . LYS A 1 113 ? 13.503 5.684 -5.180 1.00 87.75 113 LYS A O 1
ATOM 960 N N . ALA A 1 114 ? 13.237 3.587 -4.407 1.00 87.38 114 ALA A N 1
ATOM 961 C CA . ALA A 1 114 ? 11.805 3.517 -4.689 1.00 87.38 114 ALA A CA 1
ATOM 962 C C . ALA A 1 114 ? 10.991 4.560 -3.905 1.00 87.38 114 ALA A C 1
ATOM 964 O O . ALA A 1 114 ? 10.044 5.122 -4.445 1.00 87.38 114 ALA A O 1
ATOM 965 N N . GLY A 1 115 ? 11.411 4.916 -2.685 1.00 84.81 115 GLY A N 1
ATOM 966 C CA . GLY A 1 115 ? 10.789 6.001 -1.913 1.00 84.81 115 GLY A CA 1
ATOM 967 C C . GLY A 1 115 ? 11.198 7.414 -2.353 1.00 84.81 115 GLY A C 1
ATOM 968 O O . GLY A 1 115 ? 10.677 8.397 -1.838 1.00 84.81 115 GLY A O 1
ATOM 969 N N . LEU A 1 116 ? 12.147 7.548 -3.283 1.00 87.19 116 LEU A N 1
ATOM 970 C CA . LEU A 1 116 ? 12.693 8.838 -3.731 1.00 87.19 116 LEU A CA 1
ATOM 971 C C . LEU A 1 116 ? 12.210 9.226 -5.134 1.00 87.19 116 LEU A C 1
ATOM 973 O O . LEU A 1 116 ? 12.781 10.115 -5.771 1.00 87.19 116 LEU A O 1
ATOM 977 N N . LEU A 1 117 ? 11.185 8.542 -5.641 1.00 86.81 117 LEU A N 1
ATOM 978 C CA . LEU A 1 117 ? 10.619 8.815 -6.953 1.00 86.81 117 LEU A CA 1
ATOM 979 C C . LEU A 1 117 ? 9.923 10.181 -7.000 1.00 86.81 117 LEU A C 1
ATOM 981 O O . LEU A 1 117 ? 9.468 10.722 -5.992 1.00 86.81 117 LEU A O 1
ATOM 985 N N . LEU A 1 118 ? 9.885 10.769 -8.195 1.00 82.31 118 LEU A N 1
ATOM 986 C CA . LEU A 1 118 ? 9.193 12.034 -8.423 1.00 82.31 118 LEU A CA 1
ATOM 987 C C . LEU A 1 118 ? 7.674 11.821 -8.334 1.00 82.31 118 LEU A C 1
ATOM 989 O O . LEU A 1 118 ? 7.201 10.754 -8.724 1.00 82.31 118 LEU A O 1
ATOM 993 N N . PRO A 1 119 ? 6.908 12.811 -7.838 1.00 78.00 119 PRO A N 1
ATOM 994 C CA . PRO A 1 119 ? 5.453 12.740 -7.855 1.00 78.00 119 PRO A CA 1
ATOM 995 C C . PRO A 1 119 ? 4.935 12.520 -9.278 1.00 78.00 119 PRO A C 1
ATOM 997 O O . PRO A 1 119 ? 5.419 13.147 -10.220 1.00 78.00 119 PRO A O 1
ATOM 1000 N N . VAL A 1 120 ? 3.940 11.647 -9.424 1.00 80.06 120 VAL A N 1
ATOM 1001 C CA . VAL A 1 120 ? 3.271 11.430 -10.710 1.00 80.06 120 VAL A CA 1
ATOM 1002 C C . VAL A 1 120 ? 2.299 12.578 -10.978 1.00 80.06 120 VAL A C 1
ATOM 1004 O O . VAL A 1 120 ? 1.633 13.053 -10.054 1.00 80.06 120 VAL A O 1
ATOM 1007 N N . GLY A 1 121 ? 2.220 13.016 -12.238 1.00 69.06 121 GLY A N 1
ATOM 1008 C CA . GLY A 1 121 ? 1.283 14.053 -12.677 1.00 69.06 121 GLY A CA 1
ATOM 1009 C C . GLY A 1 121 ? -0.178 13.606 -12.606 1.00 69.06 121 GLY A C 1
ATOM 1010 O O . GLY A 1 121 ? -1.028 14.388 -12.188 1.00 69.06 121 GLY A O 1
ATOM 1011 N N . SER A 1 122 ? -0.459 12.338 -12.927 1.00 74.06 122 SER A N 1
ATOM 1012 C CA . SER A 1 122 ? -1.783 11.749 -12.745 1.00 74.06 122 SER A CA 1
ATOM 1013 C C . SER A 1 122 ? -1.811 10.646 -11.692 1.00 74.06 122 SER A C 1
ATOM 1015 O O . SER A 1 122 ? -0.829 9.958 -11.425 1.00 74.06 122 SER A O 1
ATOM 1017 N N . LYS A 1 123 ? -2.974 10.524 -11.061 1.00 77.25 123 LYS A N 1
ATOM 1018 C CA . LYS A 1 123 ? -3.283 9.617 -9.953 1.00 77.25 123 LYS A CA 1
ATOM 1019 C C . LYS A 1 123 ? -4.353 8.586 -10.316 1.00 77.25 123 LYS A C 1
ATOM 1021 O O . LYS A 1 123 ? -4.741 7.795 -9.454 1.00 77.25 123 LYS A O 1
ATOM 1026 N N . ARG A 1 124 ? -4.884 8.645 -11.541 1.00 77.56 124 ARG A N 1
ATOM 1027 C CA . ARG A 1 124 ? -5.968 7.778 -12.013 1.00 77.56 124 ARG A CA 1
ATOM 1028 C C . ARG A 1 124 ? -5.369 6.490 -12.561 1.00 77.56 124 ARG A C 1
ATOM 1030 O O . ARG A 1 124 ? -4.372 6.536 -13.270 1.00 77.56 124 ARG A O 1
ATOM 1037 N N . ALA A 1 125 ? -5.985 5.352 -12.246 1.00 78.50 125 ALA A N 1
ATOM 1038 C CA . ALA A 1 125 ? -5.548 4.060 -12.774 1.00 78.50 125 ALA A CA 1
ATOM 1039 C C . ALA A 1 125 ? -5.641 3.999 -14.311 1.00 78.50 125 ALA A C 1
ATOM 1041 O O . ALA A 1 125 ? -4.831 3.328 -14.936 1.00 78.50 125 ALA A O 1
ATOM 1042 N N . GLU A 1 126 ? -6.584 4.741 -14.900 1.00 80.88 126 GLU A N 1
ATOM 1043 C CA . GLU A 1 126 ? -6.866 4.822 -16.343 1.00 80.88 126 GLU A CA 1
ATOM 1044 C C . GLU A 1 126 ? -5.684 5.309 -17.195 1.00 80.88 126 GLU A C 1
ATOM 1046 O O . GLU A 1 126 ? -5.619 4.983 -18.375 1.00 80.88 126 GLU A O 1
ATOM 1051 N N . ASP A 1 127 ? -4.730 6.037 -16.609 1.00 84.19 127 ASP A N 1
ATOM 1052 C CA . ASP A 1 127 ? -3.591 6.601 -17.347 1.00 84.19 127 ASP A CA 1
ATOM 1053 C C . ASP A 1 127 ? -2.431 5.606 -17.545 1.00 84.19 127 ASP A C 1
ATOM 1055 O O . ASP A 1 127 ? -1.430 5.924 -18.188 1.00 84.19 127 ASP A O 1
ATOM 1059 N N . TYR A 1 128 ? -2.550 4.403 -16.981 1.00 88.00 128 TYR A N 1
ATOM 1060 C CA . TYR A 1 128 ? -1.520 3.366 -16.977 1.00 88.00 128 TYR A CA 1
ATOM 1061 C C . TYR A 1 128 ? -1.895 2.256 -17.958 1.00 88.00 128 TYR A C 1
ATOM 1063 O O . TYR A 1 128 ? -2.698 1.410 -17.607 1.00 88.00 128 TYR A O 1
ATOM 1071 N N . ASN A 1 129 ? -1.336 2.205 -19.167 1.00 89.31 129 ASN A N 1
ATOM 1072 C CA . ASN A 1 129 ? -1.748 1.235 -20.194 1.00 89.31 129 ASN A CA 1
ATOM 1073 C C . ASN A 1 129 ? -1.343 -0.210 -19.867 1.00 89.31 129 ASN A C 1
ATOM 1075 O O . ASN A 1 129 ? -2.138 -1.140 -20.013 1.00 89.31 129 ASN A O 1
ATOM 1079 N N . TYR A 1 130 ? -0.103 -0.408 -19.430 1.00 90.38 130 TYR A N 1
ATOM 1080 C CA . TYR A 1 130 ? 0.463 -1.724 -19.139 1.00 90.38 130 TYR A CA 1
ATOM 1081 C C . TYR A 1 130 ? -0.059 -2.309 -17.829 1.00 90.38 130 TYR A C 1
ATOM 1083 O O . TYR A 1 130 ? -0.283 -3.517 -17.717 1.00 90.38 130 TYR A O 1
ATOM 1091 N N . TRP A 1 131 ? -0.267 -1.452 -16.834 1.00 92.75 131 TRP A N 1
ATOM 1092 C CA . TRP A 1 131 ? -0.630 -1.853 -15.483 1.00 92.75 131 TRP A CA 1
ATOM 1093 C C . TRP A 1 131 ? -2.104 -1.607 -15.138 1.00 92.75 131 TRP A C 1
ATOM 1095 O O . TRP A 1 131 ? -2.514 -2.013 -14.047 1.00 92.75 131 TRP A O 1
ATOM 1105 N N . LEU A 1 132 ? -2.917 -1.047 -16.053 1.00 91.56 132 LEU A N 1
ATOM 1106 C CA . LEU A 1 132 ? -4.347 -0.736 -15.857 1.00 91.56 132 LEU A CA 1
ATOM 1107 C C . LEU A 1 132 ? -5.098 -1.874 -15.176 1.00 91.56 132 LEU A C 1
ATOM 1109 O O . LEU A 1 132 ? -5.694 -1.704 -14.118 1.00 91.56 132 LEU A O 1
ATOM 1113 N N . SER A 1 133 ? -5.060 -3.059 -15.792 1.00 91.62 133 SER A N 1
ATOM 1114 C CA . SER A 1 133 ? -5.850 -4.216 -15.365 1.00 91.62 133 SER A CA 1
ATOM 1115 C C . SER A 1 133 ? -5.496 -4.646 -13.939 1.00 91.62 133 SER A C 1
ATOM 1117 O O . SER A 1 133 ? -6.376 -4.956 -13.130 1.00 91.62 133 SER A O 1
ATOM 1119 N N . ARG A 1 134 ? -4.205 -4.602 -13.591 1.00 93.38 134 ARG A N 1
ATOM 1120 C CA . ARG A 1 134 ? -3.723 -4.971 -12.255 1.00 93.38 134 ARG A CA 1
ATOM 1121 C C . ARG A 1 134 ? -4.019 -3.891 -11.226 1.00 93.38 134 ARG A C 1
ATOM 1123 O O . ARG A 1 134 ? -4.432 -4.230 -10.123 1.00 93.38 134 ARG A O 1
ATOM 1130 N N . LEU A 1 135 ? -3.878 -2.616 -11.587 1.00 92.19 135 LEU A N 1
ATOM 1131 C CA . LEU A 1 135 ? -4.260 -1.491 -10.732 1.00 92.19 135 LEU A CA 1
ATOM 1132 C C . LEU A 1 135 ? -5.760 -1.489 -10.439 1.00 92.19 135 LEU A C 1
ATOM 1134 O O . LEU A 1 135 ? -6.132 -1.356 -9.281 1.00 92.19 135 LEU A O 1
ATOM 1138 N N . MET A 1 136 ? -6.602 -1.721 -11.447 1.00 90.88 136 MET A N 1
ATOM 1139 C CA . MET A 1 136 ? -8.055 -1.846 -11.290 1.00 90.88 136 MET A CA 1
ATOM 1140 C C . MET A 1 136 ? -8.425 -3.044 -10.412 1.00 90.88 136 MET A C 1
ATOM 1142 O O . MET A 1 136 ? -9.282 -2.941 -9.538 1.00 90.88 136 MET A O 1
ATOM 1146 N N . THR A 1 137 ? -7.754 -4.185 -10.600 1.00 90.88 137 THR A N 1
ATOM 1147 C CA . THR A 1 137 ? -7.956 -5.366 -9.746 1.00 90.88 137 THR A CA 1
ATOM 1148 C C . THR A 1 137 ? -7.564 -5.068 -8.301 1.00 90.88 137 THR A C 1
ATOM 1150 O O . THR A 1 137 ? -8.310 -5.386 -7.379 1.00 90.88 137 THR A O 1
ATOM 1153 N N . LEU A 1 138 ? -6.417 -4.423 -8.094 1.00 90.75 138 LEU A N 1
ATOM 1154 C CA . LEU A 1 138 ? -5.934 -4.035 -6.775 1.00 90.75 138 LEU A CA 1
ATOM 1155 C C . LEU A 1 138 ? -6.854 -3.005 -6.107 1.00 90.75 138 LEU A C 1
ATOM 1157 O O . LEU A 1 138 ? -7.139 -3.132 -4.919 1.00 90.75 138 LEU A O 1
ATOM 1161 N N . GLU A 1 139 ? -7.347 -2.022 -6.860 1.00 89.06 139 GLU A N 1
ATOM 1162 C CA . GLU A 1 139 ? -8.323 -1.041 -6.388 1.00 89.06 139 GLU A CA 1
ATOM 1163 C C . GLU A 1 139 ? -9.610 -1.728 -5.944 1.00 89.06 139 GLU A C 1
ATOM 1165 O O . GLU A 1 139 ? -10.032 -1.548 -4.805 1.00 89.06 139 GLU A O 1
ATOM 1170 N N . LYS A 1 140 ? -10.165 -2.602 -6.788 1.00 88.94 140 LYS A N 1
ATOM 1171 C CA . LYS A 1 140 ? -11.369 -3.377 -6.484 1.00 88.94 140 LYS A CA 1
ATOM 1172 C C . LYS A 1 140 ? -11.200 -4.248 -5.240 1.00 88.94 140 LYS A C 1
ATOM 1174 O O . LYS A 1 140 ? -12.077 -4.267 -4.382 1.00 88.94 140 LYS A O 1
ATOM 1179 N N . GLU A 1 141 ? -10.093 -4.979 -5.121 1.00 87.81 141 GLU A N 1
ATOM 1180 C CA . GLU A 1 141 ? -9.815 -5.798 -3.932 1.00 87.81 141 GLU A CA 1
ATOM 1181 C C . GLU A 1 141 ? -9.666 -4.930 -2.678 1.00 87.81 141 GLU A C 1
ATOM 1183 O O . GLU A 1 141 ? -10.142 -5.298 -1.604 1.00 87.81 141 GLU A O 1
ATOM 1188 N N . TYR A 1 142 ? -9.059 -3.752 -2.805 1.00 86.19 142 TYR A N 1
ATOM 1189 C CA . TYR A 1 142 ? -8.914 -2.834 -1.687 1.00 86.19 142 TYR A CA 1
ATOM 1190 C C . TYR A 1 142 ? -10.234 -2.163 -1.277 1.00 86.19 142 TYR A C 1
ATOM 1192 O O . TYR A 1 142 ? -10.464 -1.946 -0.088 1.00 86.19 142 TYR A O 1
ATOM 1200 N N . GLU A 1 143 ? -11.123 -1.867 -2.224 1.00 82.75 143 GLU A N 1
ATOM 1201 C CA . GLU A 1 143 ? -12.468 -1.349 -1.945 1.00 82.75 143 GLU A CA 1
ATOM 1202 C C . GLU A 1 143 ? -13.389 -2.405 -1.328 1.00 82.75 143 GLU A C 1
ATOM 1204 O O . GLU A 1 143 ? -14.144 -2.100 -0.401 1.00 82.75 143 GLU A O 1
ATOM 1209 N N . ASN A 1 144 ? -13.286 -3.654 -1.790 1.00 81.06 144 ASN A N 1
ATOM 1210 C CA . ASN A 1 144 ? -14.043 -4.785 -1.251 1.00 81.06 144 ASN A CA 1
ATOM 1211 C C . ASN A 1 144 ? -13.581 -5.203 0.150 1.00 81.06 144 ASN A C 1
ATOM 1213 O O . ASN A 1 144 ? -14.318 -5.888 0.864 1.00 81.06 144 ASN A O 1
ATOM 1217 N N . TYR A 1 145 ? -12.372 -4.821 0.563 1.00 77.38 145 TYR A N 1
ATOM 1218 C CA . TYR A 1 145 ? -11.852 -5.199 1.867 1.00 77.38 145 TYR A CA 1
ATOM 1219 C C . TYR A 1 145 ? -12.619 -4.504 3.007 1.00 77.38 145 TYR A C 1
ATOM 1221 O O . TYR A 1 145 ? -12.693 -3.275 3.095 1.00 77.38 145 TYR A O 1
ATOM 1229 N N . SER A 1 146 ? -13.162 -5.308 3.927 1.00 66.12 146 SER A N 1
ATOM 1230 C CA . SER A 1 146 ? -13.772 -4.822 5.166 1.00 66.12 146 SER A CA 1
ATOM 1231 C C . SER A 1 146 ? -12.761 -4.905 6.319 1.00 66.12 146 SER A C 1
ATOM 1233 O O . SER A 1 146 ? -12.149 -5.961 6.509 1.00 66.12 146 SER A O 1
ATOM 1235 N N . PRO A 1 147 ? -12.555 -3.826 7.099 1.00 68.19 147 PRO A N 1
ATOM 1236 C CA . PRO A 1 147 ? -11.603 -3.821 8.206 1.00 68.19 147 PRO A CA 1
ATOM 1237 C C . PRO A 1 147 ? -11.973 -4.877 9.252 1.00 68.19 147 PRO A C 1
ATOM 1239 O O . PRO A 1 147 ? -13.076 -4.876 9.791 1.00 68.19 147 PRO A O 1
ATOM 1242 N N . ARG A 1 148 ? -11.026 -5.761 9.578 1.00 66.12 148 ARG A N 1
ATOM 1243 C CA . ARG A 1 148 ? -11.238 -6.874 10.524 1.00 66.12 148 ARG A CA 1
ATOM 1244 C C . ARG A 1 148 ? -11.058 -6.469 11.983 1.00 66.12 148 ARG A C 1
ATOM 1246 O O . ARG A 1 148 ? -11.474 -7.186 12.883 1.00 66.12 148 ARG A O 1
ATOM 1253 N N . THR A 1 149 ? -10.413 -5.332 12.236 1.00 67.38 149 THR A N 1
ATOM 1254 C CA . THR A 1 149 ? -10.123 -4.847 13.593 1.00 67.38 149 THR A CA 1
ATOM 1255 C C . THR A 1 149 ? -10.692 -3.448 13.805 1.00 67.38 149 THR A C 1
ATOM 1257 O O . THR A 1 149 ? -10.546 -2.587 12.940 1.00 67.38 149 THR A O 1
ATOM 1260 N N . LEU A 1 150 ? -11.207 -3.155 15.004 1.00 64.94 150 LEU A N 1
ATOM 1261 C CA . LEU A 1 150 ? -11.664 -1.808 15.394 1.00 64.94 150 LEU A CA 1
ATOM 1262 C C . LEU A 1 150 ? -10.585 -0.731 15.180 1.00 64.94 150 LEU A C 1
ATOM 1264 O O . LEU A 1 150 ? -10.873 0.378 14.741 1.00 64.94 150 LEU A O 1
ATOM 1268 N N . ARG A 1 151 ? -9.305 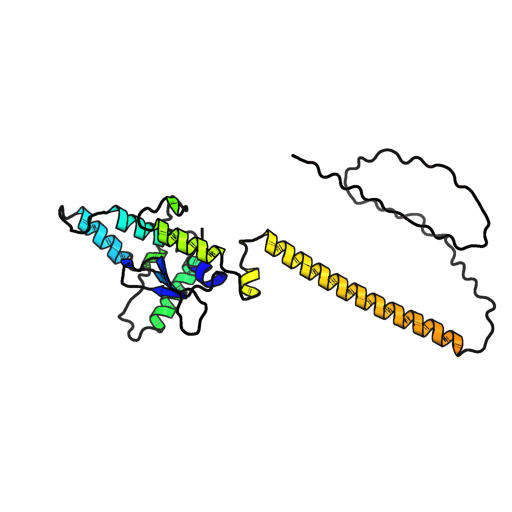-1.064 15.405 1.00 66.94 151 ARG A N 1
ATOM 1269 C CA . ARG A 1 151 ? -8.174 -0.159 15.131 1.00 66.94 151 ARG A CA 1
ATOM 1270 C C . ARG A 1 151 ? -7.995 0.136 13.637 1.00 66.94 151 ARG A C 1
ATOM 1272 O O . ARG A 1 151 ? -7.586 1.242 13.291 1.00 66.94 151 ARG A O 1
ATOM 1279 N N . GLN A 1 152 ? -8.269 -0.839 12.767 1.00 70.88 152 GLN A N 1
ATOM 1280 C CA . GLN A 1 152 ? -8.271 -0.648 11.313 1.00 70.88 152 GLN A CA 1
ATOM 1281 C C . GLN A 1 152 ? -9.487 0.186 10.900 1.00 70.88 152 GLN A C 1
ATOM 1283 O O . GLN A 1 152 ? -9.323 1.143 10.151 1.00 70.88 152 GLN A O 1
ATOM 1288 N N . PHE A 1 153 ? -10.661 -0.097 11.472 1.00 67.25 153 PHE A N 1
ATOM 1289 C CA . PHE A 1 153 ? -11.890 0.667 11.250 1.00 67.25 153 PHE A CA 1
ATOM 1290 C C . PHE A 1 153 ? -11.725 2.147 11.631 1.00 67.25 153 PHE A C 1
ATOM 1292 O O . PHE A 1 153 ? -12.028 3.026 10.833 1.00 67.25 153 PHE A O 1
ATOM 1299 N N . MET A 1 154 ? -11.120 2.445 12.786 1.00 64.06 154 MET A N 1
ATOM 1300 C CA . MET A 1 154 ? -10.835 3.829 13.191 1.00 64.06 154 MET A CA 1
ATOM 1301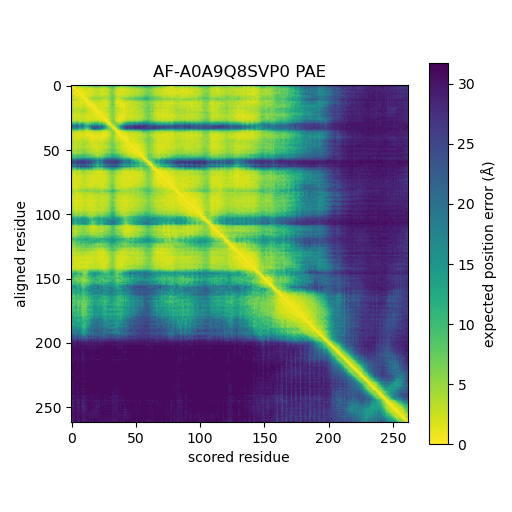 C C . MET A 1 154 ? -9.859 4.557 12.253 1.00 64.06 154 MET A C 1
ATOM 1303 O O . MET A 1 154 ? -9.932 5.777 12.122 1.00 64.06 154 MET A O 1
ATOM 1307 N N . ARG A 1 155 ? -8.930 3.841 11.605 1.00 67.00 155 ARG A N 1
ATOM 1308 C CA . ARG A 1 155 ? -8.001 4.430 10.619 1.00 67.00 155 ARG A CA 1
ATOM 1309 C C . ARG A 1 155 ? -8.596 4.525 9.220 1.00 67.00 155 ARG A C 1
ATOM 1311 O O . ARG A 1 155 ? -8.109 5.321 8.417 1.00 67.00 155 ARG A O 1
ATOM 1318 N N . ALA A 1 156 ? -9.614 3.726 8.919 1.00 64.62 156 ALA A N 1
ATOM 1319 C CA . ALA A 1 156 ? -10.294 3.704 7.638 1.00 64.62 156 ALA A CA 1
ATOM 1320 C C . ALA A 1 156 ? -11.176 4.954 7.486 1.00 64.62 156 ALA A C 1
ATOM 1322 O O . ALA A 1 156 ? -12.395 4.910 7.577 1.00 64.62 156 ALA A O 1
ATOM 1323 N N . ARG A 1 157 ? -10.550 6.098 7.185 1.00 60.62 157 ARG A N 1
ATOM 1324 C CA . ARG A 1 157 ? -11.239 7.377 6.919 1.00 60.62 157 ARG A CA 1
ATOM 1325 C C . ARG A 1 157 ? -12.066 7.369 5.621 1.00 60.62 157 ARG A C 1
ATOM 1327 O O . ARG A 1 157 ? -12.730 8.345 5.299 1.00 60.62 157 ARG A O 1
ATOM 1334 N N . ARG A 1 158 ? -11.994 6.276 4.856 1.00 56.84 158 ARG A N 1
ATOM 1335 C CA . ARG A 1 158 ? -12.476 6.167 3.475 1.00 56.84 158 ARG A CA 1
ATOM 1336 C C . ARG A 1 158 ? -14.001 6.060 3.363 1.00 56.84 158 ARG A C 1
ATOM 1338 O O . ARG A 1 158 ? -14.550 6.430 2.336 1.00 56.84 158 ARG A O 1
ATOM 1345 N N . ARG A 1 159 ? -14.687 5.637 4.427 1.00 61.09 159 ARG A N 1
ATOM 1346 C CA . ARG A 1 159 ? -16.152 5.664 4.512 1.00 61.09 159 ARG A CA 1
ATOM 1347 C C . ARG A 1 159 ? -16.574 6.575 5.654 1.00 61.09 159 ARG A C 1
ATOM 1349 O O . ARG A 1 159 ? -16.942 6.106 6.724 1.00 61.09 159 ARG A O 1
ATOM 1356 N N . TYR A 1 160 ? -16.489 7.887 5.435 1.00 61.50 160 TYR A N 1
ATOM 1357 C CA . TYR A 1 160 ? -16.925 8.872 6.432 1.00 61.50 160 TYR A CA 1
ATOM 1358 C C . TYR A 1 160 ? -18.360 8.594 6.910 1.00 61.50 160 TYR A C 1
ATOM 1360 O O . TYR A 1 160 ? -18.620 8.654 8.104 1.00 61.50 160 TYR A O 1
ATOM 1368 N N . ARG A 1 161 ? -19.246 8.182 5.991 1.00 63.09 161 ARG A N 1
ATOM 1369 C CA . ARG A 1 161 ? -20.629 7.790 6.292 1.00 63.09 161 ARG A CA 1
ATOM 1370 C C . ARG A 1 161 ? -20.725 6.589 7.240 1.00 63.09 161 ARG A C 1
ATOM 1372 O O . ARG A 1 161 ? -21.467 6.640 8.210 1.00 63.09 161 ARG A O 1
ATOM 1379 N N . ASP A 1 162 ? -19.959 5.529 7.000 1.00 68.06 162 ASP A N 1
ATOM 1380 C CA . ASP A 1 162 ? -20.002 4.339 7.863 1.00 68.06 162 ASP A CA 1
ATOM 1381 C C . ASP A 1 162 ? -19.336 4.624 9.222 1.00 68.06 162 ASP A C 1
ATOM 1383 O O . ASP A 1 162 ? -19.747 4.092 10.251 1.00 68.06 162 ASP A O 1
ATOM 1387 N N . TRP A 1 163 ? -18.341 5.517 9.245 1.00 77.56 163 TRP A N 1
ATOM 1388 C CA . TRP A 1 163 ? -17.683 5.972 10.468 1.00 77.56 163 TRP A CA 1
ATOM 1389 C C . TRP A 1 163 ? -18.621 6.800 11.352 1.00 77.56 163 TRP A C 1
ATOM 1391 O O . TRP A 1 163 ? -18.685 6.562 12.557 1.00 77.56 163 TRP A O 1
ATOM 1401 N N . THR A 1 164 ? -19.378 7.741 10.779 1.00 77.81 164 THR A N 1
ATOM 1402 C CA . THR A 1 164 ? -20.356 8.530 11.542 1.00 77.81 164 THR A CA 1
ATOM 1403 C C . THR A 1 164 ? -21.496 7.660 12.052 1.00 77.81 164 THR A C 1
ATOM 1405 O O . THR A 1 164 ? -21.819 7.753 13.232 1.00 77.81 164 THR A O 1
ATOM 1408 N N . ILE A 1 165 ? -22.048 6.768 11.220 1.00 86.06 165 ILE A N 1
ATOM 1409 C CA . ILE A 1 165 ? -23.097 5.827 11.644 1.00 86.06 165 ILE A CA 1
ATOM 1410 C C . ILE A 1 165 ? -22.599 4.963 12.806 1.00 86.06 165 ILE A C 1
ATOM 1412 O O . ILE A 1 165 ? -23.300 4.842 13.807 1.00 86.06 165 ILE A O 1
ATOM 1416 N N . TYR A 1 166 ? -21.374 4.433 12.734 1.00 82.38 166 TYR A N 1
ATOM 1417 C CA . TYR A 1 166 ? -20.787 3.679 13.842 1.00 82.38 166 TYR A CA 1
ATOM 1418 C C . TYR A 1 166 ? -20.770 4.492 15.144 1.00 82.38 166 TYR A C 1
ATOM 1420 O O . TYR A 1 166 ? -21.301 4.034 16.154 1.00 82.38 166 TYR A O 1
ATOM 1428 N N . TRP A 1 167 ? -20.239 5.717 15.135 1.00 84.38 167 TRP A N 1
ATOM 1429 C CA . TRP A 1 167 ? -20.203 6.530 16.356 1.00 84.38 167 TRP A CA 1
ATOM 1430 C C . TRP A 1 167 ? -21.592 6.901 16.865 1.00 84.38 167 TRP A C 1
ATOM 1432 O O . TRP A 1 167 ? -21.806 6.844 18.071 1.00 84.38 167 TRP A O 1
ATOM 1442 N N . VAL A 1 168 ? -22.538 7.198 15.973 1.00 88.81 168 VAL A N 1
ATOM 1443 C CA . VAL A 1 168 ? -23.940 7.455 16.336 1.00 88.81 168 VAL A CA 1
ATOM 1444 C C . VAL A 1 168 ? -24.571 6.229 16.998 1.00 88.81 168 VAL A C 1
ATOM 1446 O O . VAL A 1 168 ? -25.245 6.361 18.014 1.00 88.81 168 VAL A O 1
ATOM 1449 N N . THR A 1 169 ? -24.331 5.023 16.479 1.00 90.56 169 THR A N 1
ATOM 1450 C CA . THR A 1 169 ? -24.858 3.794 17.098 1.00 90.56 169 THR A CA 1
ATOM 1451 C C . THR A 1 169 ? -24.239 3.526 18.469 1.00 90.56 169 THR A C 1
ATOM 1453 O O . THR A 1 169 ? -24.953 3.160 19.400 1.00 90.56 169 THR A O 1
ATOM 1456 N N . VAL A 1 170 ? -22.933 3.762 18.626 1.00 91.50 170 VAL A N 1
ATOM 1457 C CA . VAL A 1 170 ? -22.230 3.594 19.906 1.00 91.50 170 VAL A CA 1
ATOM 1458 C C . VAL A 1 170 ? -22.738 4.593 20.944 1.00 91.50 170 VAL A C 1
ATOM 1460 O O . VAL A 1 170 ? -23.006 4.201 22.078 1.00 91.50 170 VAL A O 1
ATOM 1463 N N . THR A 1 171 ? -22.908 5.867 20.582 1.00 93.12 171 THR A N 1
ATOM 1464 C CA . THR A 1 171 ? -23.424 6.884 21.510 1.00 93.12 171 THR A CA 1
ATOM 1465 C C . THR A 1 171 ? -24.885 6.634 21.868 1.00 93.12 171 THR A C 1
ATOM 1467 O O . THR A 1 171 ? -25.232 6.724 23.044 1.00 93.12 171 THR A O 1
ATOM 1470 N N . ALA A 1 172 ? -25.725 6.248 20.903 1.00 95.38 172 ALA A N 1
ATOM 1471 C CA . ALA A 1 172 ? -27.119 5.888 21.153 1.00 95.38 172 ALA A CA 1
ATOM 1472 C C . ALA A 1 172 ? -27.241 4.692 22.110 1.00 95.38 172 ALA A C 1
ATOM 1474 O O . ALA A 1 172 ? -28.021 4.742 23.061 1.00 95.38 172 ALA A O 1
ATOM 1475 N N . LEU A 1 173 ? -26.431 3.646 21.913 1.00 95.06 173 LEU A N 1
ATOM 1476 C CA . LEU A 1 173 ? -26.395 2.486 22.806 1.00 95.06 173 LEU A CA 1
ATOM 1477 C C . LEU A 1 173 ? -25.975 2.880 24.228 1.00 95.06 173 LEU A C 1
ATOM 1479 O O . LEU A 1 173 ? -26.572 2.428 25.202 1.00 95.06 173 LEU A O 1
ATOM 1483 N N . LEU A 1 174 ? -24.970 3.745 24.358 1.00 95.75 174 LEU A N 1
ATOM 1484 C CA . LEU A 1 174 ? -24.462 4.188 25.655 1.00 95.75 174 LEU A CA 1
ATOM 1485 C C . LEU A 1 174 ? -25.503 5.038 26.403 1.00 95.75 174 LEU A C 1
ATOM 1487 O O . LEU A 1 174 ? -25.737 4.820 27.591 1.00 95.75 174 LEU A O 1
ATOM 1491 N N . LEU A 1 175 ? -26.197 5.936 25.700 1.00 94.75 175 LEU A N 1
ATOM 1492 C CA . LEU A 1 175 ? -27.318 6.703 26.254 1.00 94.75 175 LEU A CA 1
ATOM 1493 C C . LEU A 1 175 ? -28.479 5.796 26.682 1.00 94.75 175 LEU A C 1
ATOM 1495 O O . LEU A 1 175 ? -29.053 6.008 27.750 1.00 94.75 175 LEU A O 1
ATOM 1499 N N . ALA A 1 176 ? -28.792 4.760 25.900 1.00 95.75 176 ALA A N 1
ATOM 1500 C CA . ALA A 1 176 ? -29.816 3.781 26.259 1.00 95.75 176 ALA A CA 1
ATOM 1501 C C . ALA A 1 176 ? -29.449 3.011 27.541 1.00 95.75 176 ALA A C 1
ATOM 1503 O O . ALA A 1 176 ? -30.289 2.841 28.427 1.00 95.75 176 ALA A O 1
ATOM 1504 N N . LEU A 1 177 ? -28.187 2.602 27.697 1.00 95.56 177 LEU A N 1
ATOM 1505 C CA . LEU A 1 177 ? -27.708 1.947 28.920 1.00 95.56 177 LEU A CA 1
ATOM 1506 C C . LEU A 1 177 ? -27.792 2.868 30.146 1.00 95.56 177 LEU A C 1
ATOM 1508 O O . LEU A 1 177 ? -28.222 2.437 31.213 1.00 95.56 177 LEU A O 1
ATOM 1512 N N . ILE A 1 178 ? -27.444 4.148 30.000 1.00 94.56 178 ILE A N 1
ATOM 1513 C CA . ILE A 1 178 ? -27.577 5.127 31.090 1.00 94.56 178 ILE A CA 1
ATOM 1514 C C . ILE A 1 178 ? -29.051 5.332 31.460 1.00 94.56 178 ILE A C 1
ATOM 1516 O O . ILE A 1 178 ? -29.398 5.326 32.641 1.00 94.56 178 ILE A O 1
ATOM 1520 N N . SER A 1 179 ? -29.926 5.488 30.465 1.00 91.88 179 SER A N 1
ATOM 1521 C CA . SER A 1 179 ? -31.359 5.709 30.683 1.00 91.88 179 SER A CA 1
ATOM 1522 C C . SER A 1 179 ? -32.021 4.520 31.383 1.00 91.88 179 SER A C 1
ATOM 1524 O O . SER A 1 179 ? -32.742 4.697 32.365 1.00 91.88 179 SER A O 1
ATOM 1526 N N . THR A 1 180 ? -31.714 3.299 30.941 1.00 93.50 180 THR A N 1
ATOM 1527 C CA . THR A 1 180 ? -32.214 2.073 31.580 1.00 93.50 180 THR A CA 1
ATOM 1528 C C . THR A 1 180 ? -31.696 1.922 33.011 1.00 93.50 180 THR A C 1
ATOM 1530 O O . THR A 1 180 ? -32.482 1.616 33.905 1.00 93.50 180 THR A O 1
ATOM 1533 N N . ALA A 1 181 ? -30.419 2.217 33.276 1.00 92.06 181 ALA A N 1
ATOM 1534 C CA . ALA A 1 181 ? -29.869 2.197 34.632 1.00 92.06 181 ALA A CA 1
ATOM 1535 C C . ALA A 1 181 ? -30.547 3.227 35.553 1.00 92.06 181 ALA A C 1
ATOM 1537 O O . ALA A 1 181 ? -30.930 2.893 36.674 1.00 92.06 181 ALA A O 1
ATOM 1538 N N . ALA A 1 182 ? -30.760 4.455 35.074 1.00 90.31 182 ALA A N 1
ATOM 1539 C CA . ALA A 1 182 ? -31.469 5.490 35.825 1.00 90.31 182 ALA A CA 1
ATOM 1540 C C . ALA A 1 182 ? -32.922 5.084 36.134 1.00 90.31 182 ALA A C 1
ATOM 1542 O O . ALA A 1 182 ? -33.393 5.296 37.252 1.00 90.31 182 ALA A O 1
ATOM 1543 N N . GLY A 1 183 ? -33.604 4.447 35.176 1.00 90.50 183 GLY A N 1
ATOM 1544 C CA . GLY A 1 183 ? -34.952 3.903 35.361 1.00 90.50 183 GLY A CA 1
ATOM 1545 C C . GLY A 1 183 ? -35.019 2.785 36.405 1.00 90.50 183 GLY A C 1
ATOM 1546 O O . GLY A 1 183 ? -35.951 2.729 37.203 1.00 90.50 183 GLY A O 1
ATOM 1547 N N . ILE A 1 184 ? -34.007 1.916 36.458 1.00 91.38 184 ILE A N 1
ATOM 1548 C CA . ILE A 1 184 ? -33.922 0.867 37.482 1.00 91.38 184 ILE A CA 1
ATOM 1549 C C . ILE A 1 184 ? -33.750 1.494 38.871 1.00 91.38 184 ILE A C 1
ATOM 1551 O O . ILE A 1 184 ? -34.454 1.121 39.810 1.00 91.38 184 ILE A O 1
ATOM 1555 N N . VAL A 1 185 ? -32.858 2.477 39.010 1.00 91.56 185 VAL A N 1
ATOM 1556 C CA . VAL A 1 185 ? -32.616 3.159 40.293 1.00 91.56 185 VAL A CA 1
ATOM 1557 C C . VAL A 1 185 ? -33.877 3.864 40.793 1.00 91.56 185 VAL A C 1
ATOM 1559 O O . VAL A 1 185 ? -34.230 3.717 41.965 1.00 91.56 185 VAL A O 1
ATOM 1562 N N . SER A 1 186 ? -34.594 4.584 39.927 1.00 84.44 186 SER A N 1
ATOM 1563 C CA . SER A 1 186 ? -35.837 5.258 40.316 1.00 84.44 186 SER A CA 1
ATOM 1564 C C . SER A 1 186 ? -36.942 4.269 40.705 1.00 84.44 186 SER A C 1
ATOM 1566 O O . SER A 1 186 ? -37.645 4.510 41.689 1.00 84.44 186 SER A O 1
ATOM 1568 N N . ALA A 1 187 ? -37.045 3.120 40.028 1.00 85.31 187 ALA A N 1
ATOM 1569 C CA . ALA A 1 187 ? -37.979 2.055 40.394 1.00 85.31 187 ALA A CA 1
ATOM 1570 C C . ALA A 1 187 ? -37.672 1.454 41.778 1.00 85.31 187 ALA A C 1
ATOM 1572 O O . ALA A 1 187 ? -38.587 1.255 42.582 1.00 85.31 187 ALA A O 1
ATOM 1573 N N . PHE A 1 188 ? -36.395 1.219 42.099 1.00 86.19 188 PHE A N 1
ATOM 1574 C CA . PHE A 1 188 ? -35.993 0.750 43.429 1.00 86.19 188 PHE A CA 1
ATOM 1575 C C . PHE A 1 188 ? -36.322 1.772 44.520 1.00 86.19 188 PHE A C 1
ATOM 1577 O O . PHE A 1 188 ? -36.912 1.408 45.539 1.00 86.19 188 PHE A O 1
ATOM 1584 N N . VAL A 1 189 ? -35.988 3.049 44.313 1.00 85.94 189 VAL A N 1
ATOM 1585 C CA . VAL A 1 189 ? -36.268 4.116 45.289 1.00 85.94 189 VAL A CA 1
ATOM 1586 C C . VAL A 1 189 ? -37.775 4.272 45.520 1.00 85.94 189 VAL A C 1
ATOM 1588 O O . VAL A 1 189 ? -38.212 4.320 46.671 1.00 85.94 189 VAL A O 1
ATOM 1591 N N . GLY A 1 190 ? -38.581 4.269 44.454 1.00 75.44 190 GLY A N 1
ATOM 1592 C CA . GLY A 1 190 ? -40.042 4.313 44.554 1.00 75.44 190 GLY A CA 1
ATOM 1593 C C . GLY A 1 190 ? -40.625 3.101 45.290 1.00 75.44 190 GLY A C 1
ATOM 1594 O O . GLY A 1 190 ? -41.472 3.252 46.171 1.00 75.44 190 GLY A O 1
ATOM 1595 N N . GLY A 1 191 ? -40.124 1.895 45.005 1.00 74.44 191 GLY A N 1
ATOM 1596 C CA . GLY A 1 191 ? -40.554 0.668 45.681 1.00 74.44 191 GLY A CA 1
ATOM 1597 C C . GLY A 1 191 ? -40.233 0.650 47.181 1.00 74.44 191 GLY A C 1
ATOM 1598 O O . GLY A 1 191 ? -41.069 0.242 47.990 1.00 74.44 191 GLY A O 1
ATOM 1599 N N . PHE A 1 192 ? -39.051 1.133 47.580 1.00 75.38 192 PHE A N 1
ATOM 1600 C CA . PHE A 1 192 ? -38.684 1.261 48.996 1.00 75.38 192 PHE A CA 1
ATOM 1601 C C . PHE A 1 192 ? -39.525 2.309 49.733 1.00 75.38 192 PHE A C 1
ATOM 1603 O O . PHE A 1 192 ? -39.893 2.072 50.886 1.00 75.38 192 PHE A O 1
ATOM 1610 N N . ALA A 1 193 ? -39.869 3.426 49.084 1.00 71.81 193 ALA A N 1
ATOM 1611 C CA . ALA A 1 193 ? -40.746 4.442 49.666 1.00 71.81 193 ALA A CA 1
ATOM 1612 C C . ALA A 1 193 ? -42.138 3.869 49.994 1.00 71.81 193 ALA A C 1
ATOM 1614 O O . ALA A 1 193 ? -42.619 4.037 51.113 1.00 71.81 193 ALA A O 1
ATOM 1615 N N . LEU A 1 194 ? -42.730 3.095 49.076 1.00 70.88 194 LEU A N 1
ATOM 1616 C CA . LEU A 1 194 ? -44.037 2.455 49.285 1.00 70.88 194 LEU A CA 1
ATOM 1617 C C . LEU A 1 194 ? -44.004 1.344 50.347 1.00 70.88 194 LEU A C 1
ATOM 1619 O O . LEU A 1 194 ? -44.958 1.165 51.104 1.00 70.88 194 LEU A O 1
ATOM 1623 N N . LYS A 1 195 ? -42.906 0.582 50.441 1.00 67.44 195 LYS A N 1
ATOM 1624 C CA . LYS A 1 195 ? -42.778 -0.497 51.437 1.00 67.44 195 LYS A CA 1
ATOM 1625 C C . LYS A 1 195 ? -42.626 0.037 52.864 1.00 67.44 195 LYS A C 1
ATOM 1627 O O . LYS A 1 195 ? -43.078 -0.614 53.804 1.00 67.44 195 LYS A O 1
ATOM 1632 N N . LYS A 1 196 ? -42.011 1.212 53.033 1.00 59.53 196 LYS A N 1
ATOM 1633 C CA . LYS A 1 196 ? -41.864 1.864 54.342 1.00 59.53 196 LYS A CA 1
ATOM 1634 C C . LYS A 1 196 ? -43.210 2.351 54.894 1.00 59.53 196 LYS A C 1
ATOM 1636 O O . LYS A 1 196 ? -43.406 2.301 56.103 1.00 59.53 196 LYS A O 1
ATOM 1641 N N . ASP A 1 197 ? -44.134 2.719 54.010 1.00 57.31 197 ASP A N 1
ATOM 1642 C CA . ASP A 1 197 ? -45.485 3.168 54.365 1.00 57.31 197 ASP A CA 1
ATOM 1643 C C . ASP A 1 197 ? -46.378 2.006 54.850 1.00 57.31 197 ASP A C 1
ATOM 1645 O O . ASP A 1 197 ? -47.133 2.137 55.806 1.00 57.31 197 ASP A O 1
ATOM 1649 N N . LYS A 1 198 ? -46.207 0.797 54.293 1.00 55.75 198 LYS A N 1
ATOM 1650 C CA . LYS A 1 198 ? -46.957 -0.403 54.722 1.00 55.75 198 LYS A CA 1
ATOM 1651 C C . LYS A 1 198 ? -46.562 -0.972 56.092 1.00 55.75 198 LYS A C 1
ATOM 1653 O O . LYS A 1 198 ? -47.347 -1.717 56.670 1.00 55.75 198 LYS A O 1
ATOM 1658 N N . ASN A 1 199 ? -45.361 -0.674 56.594 1.00 56.00 199 ASN A N 1
ATOM 1659 C CA . ASN A 1 199 ? -44.847 -1.232 57.856 1.00 56.00 199 ASN A CA 1
ATOM 1660 C C . ASN A 1 199 ? -44.966 -0.260 59.046 1.00 56.00 199 ASN A C 1
ATOM 1662 O O . ASN A 1 199 ? -44.605 -0.616 60.168 1.00 56.00 199 ASN A O 1
ATOM 1666 N N . GLY A 1 200 ? -45.456 0.961 58.813 1.00 53.53 200 GLY A N 1
ATOM 1667 C CA . GLY A 1 200 ? -45.794 1.928 59.850 1.00 53.53 200 GLY A CA 1
ATOM 1668 C C . GLY A 1 200 ? -47.307 2.012 60.016 1.00 53.53 200 GLY A C 1
ATOM 1669 O O . GLY A 1 200 ? -47.970 2.711 59.263 1.00 53.53 200 GLY A O 1
ATOM 1670 N N . ASN A 1 201 ? -47.863 1.337 61.023 1.00 50.72 201 ASN A N 1
ATOM 1671 C CA . ASN A 1 201 ? -49.244 1.564 61.451 1.00 50.72 201 ASN A CA 1
ATOM 1672 C C . ASN A 1 201 ? -49.399 3.009 61.958 1.00 50.72 201 ASN A C 1
ATOM 1674 O O . ASN A 1 201 ? -49.216 3.245 63.151 1.00 50.72 201 ASN A O 1
ATOM 1678 N N . LYS A 1 202 ? -49.754 3.961 61.086 1.00 47.34 202 LYS A N 1
ATOM 1679 C CA . LYS A 1 202 ? -50.535 5.160 61.435 1.00 47.34 202 LYS A CA 1
ATOM 1680 C C . LYS A 1 202 ? -51.394 5.596 60.242 1.00 47.34 202 LYS A C 1
ATOM 1682 O O . LYS A 1 202 ? -50.899 5.600 59.119 1.00 47.34 202 LYS A O 1
ATOM 1687 N N . PRO A 1 203 ? -52.667 5.964 60.469 1.00 46.09 203 PRO A N 1
ATOM 1688 C CA . PRO A 1 203 ? -53.542 6.436 59.410 1.00 46.09 203 PRO A CA 1
ATOM 1689 C C . PRO A 1 203 ? -53.044 7.768 58.844 1.00 46.09 203 PRO A C 1
ATOM 1691 O O . PRO A 1 203 ? -52.535 8.631 59.561 1.00 46.09 203 PRO A O 1
ATOM 1694 N N . ILE A 1 204 ? -53.229 7.899 57.534 1.00 52.22 204 ILE A N 1
ATOM 1695 C CA . ILE A 1 204 ? -52.990 9.093 56.735 1.00 52.22 204 ILE A CA 1
ATOM 1696 C C . ILE A 1 204 ? -53.899 10.208 57.256 1.00 52.22 204 ILE A C 1
ATOM 1698 O O . ILE A 1 204 ? -55.078 10.265 56.923 1.00 52.22 204 ILE A O 1
ATOM 1702 N N . THR A 1 205 ? -53.343 11.124 58.037 1.00 51.94 205 THR A N 1
ATOM 1703 C CA . THR A 1 205 ? -53.885 12.476 58.164 1.00 51.94 205 THR A CA 1
ATOM 1704 C C . THR A 1 205 ? -52.732 13.463 58.244 1.00 51.94 205 THR A C 1
ATOM 1706 O O . THR A 1 205 ? -51.890 13.365 59.131 1.00 51.94 205 THR A O 1
ATOM 1709 N N . ALA A 1 206 ? -52.769 14.429 57.327 1.00 50.56 206 ALA A N 1
ATOM 1710 C CA . ALA A 1 206 ? -52.026 15.685 57.326 1.00 50.56 206 ALA A CA 1
ATOM 1711 C C . ALA A 1 206 ? -50.514 15.624 57.035 1.00 50.56 206 ALA A C 1
ATOM 1713 O O . ALA A 1 206 ? -49.678 15.593 57.928 1.00 50.56 206 ALA A O 1
ATOM 1714 N N . ALA A 1 207 ? -50.176 15.797 55.757 1.00 41.59 207 ALA A N 1
ATOM 1715 C CA . ALA A 1 207 ? -49.113 16.720 55.358 1.00 41.59 207 ALA A CA 1
ATOM 1716 C C . ALA A 1 207 ? -49.395 17.208 53.934 1.00 41.59 207 ALA A C 1
ATOM 1718 O O . ALA A 1 207 ? -48.770 16.809 52.954 1.00 41.59 207 ALA A O 1
ATOM 1719 N N . CYS A 1 208 ? -50.398 18.078 53.841 1.00 46.88 208 CYS A N 1
ATOM 1720 C CA . CYS A 1 208 ? -50.494 19.039 52.762 1.00 46.88 208 CYS A CA 1
ATOM 1721 C C . CYS A 1 208 ? -49.227 19.909 52.832 1.00 46.88 208 CYS A C 1
ATOM 1723 O O . CYS A 1 208 ? -49.135 20.813 53.657 1.00 46.88 208 CYS A O 1
ATOM 1725 N N . CYS A 1 209 ? -48.216 19.600 52.024 1.00 37.94 209 CYS A N 1
ATOM 1726 C CA . CYS A 1 209 ? -47.149 20.540 51.712 1.00 37.94 209 CYS A CA 1
ATOM 1727 C C . CYS A 1 209 ? -47.380 21.040 50.291 1.00 37.94 209 CYS A C 1
ATOM 1729 O O . CYS A 1 209 ? -46.672 20.667 49.357 1.00 37.94 209 CYS A O 1
ATOM 1731 N N . CYS A 1 210 ? -48.368 21.926 50.150 1.00 38.62 210 CYS A N 1
ATOM 1732 C CA . CYS A 1 210 ? -48.285 23.003 49.175 1.00 38.62 210 CYS A CA 1
ATOM 1733 C C . CYS A 1 210 ? -46.962 23.732 49.435 1.00 38.62 210 CYS A C 1
ATOM 1735 O O . CYS A 1 210 ? -46.851 24.545 50.354 1.00 38.62 210 CYS A O 1
ATOM 1737 N N . ARG A 1 211 ? -45.918 23.377 48.683 1.00 37.09 211 ARG A N 1
ATOM 1738 C CA . ARG A 1 211 ? -44.673 24.134 48.686 1.00 37.09 211 ARG A CA 1
ATOM 1739 C C . ARG A 1 211 ? -44.919 25.350 47.806 1.00 37.09 211 ARG A C 1
ATOM 1741 O O . ARG A 1 211 ? -44.995 25.243 46.589 1.00 37.09 211 ARG A O 1
ATOM 1748 N N . ASN A 1 212 ? -45.141 26.450 48.508 1.00 33.44 212 ASN A N 1
ATOM 1749 C CA . ASN A 1 212 ? -45.317 27.814 48.048 1.00 33.44 212 ASN A CA 1
ATOM 1750 C C . ASN A 1 212 ? -44.539 28.109 46.746 1.00 33.44 212 ASN A C 1
ATOM 1752 O O . ASN A 1 212 ? -43.306 28.109 46.747 1.00 33.44 212 ASN A O 1
ATOM 1756 N N . ILE A 1 213 ? -45.265 28.325 45.646 1.00 38.53 213 ILE A N 1
ATOM 1757 C CA . ILE A 1 213 ? -44.741 28.866 44.386 1.00 38.53 213 ILE A CA 1
ATOM 1758 C C . ILE A 1 213 ? -44.835 30.385 44.517 1.00 38.53 213 ILE A C 1
ATOM 1760 O O . ILE A 1 213 ? -45.704 30.995 43.925 1.00 38.53 213 ILE A O 1
ATOM 1764 N N . ASP A 1 214 ? -43.972 30.980 45.333 1.00 36.66 214 ASP A N 1
ATOM 1765 C CA . ASP A 1 214 ? -43.859 32.435 45.465 1.00 36.66 214 ASP A CA 1
ATOM 1766 C C . ASP A 1 214 ? -42.397 32.764 45.773 1.00 36.66 214 ASP A C 1
ATOM 1768 O O . ASP A 1 214 ? -42.047 33.016 46.919 1.00 36.66 214 ASP A O 1
ATOM 1772 N N . HIS A 1 215 ? -41.523 32.615 44.769 1.00 33.91 215 HIS A N 1
ATOM 1773 C CA . HIS A 1 215 ? -40.242 33.331 44.596 1.00 33.91 215 HIS A CA 1
ATOM 1774 C C . HIS A 1 215 ? -39.311 32.597 43.616 1.00 33.91 215 HIS A C 1
ATOM 1776 O O . HIS A 1 215 ? -38.261 32.117 44.015 1.00 33.91 215 HIS A O 1
ATOM 1782 N N . ILE A 1 216 ? -39.647 32.539 42.322 1.00 35.19 216 ILE A N 1
ATOM 1783 C CA . ILE A 1 216 ? -38.633 32.632 41.248 1.00 35.19 216 ILE A CA 1
ATOM 1784 C C . ILE A 1 216 ? -39.265 33.406 40.084 1.00 35.19 216 ILE A C 1
ATOM 1786 O O . ILE A 1 216 ? -39.498 32.894 38.992 1.00 35.19 216 ILE A O 1
ATOM 1790 N N . THR A 1 217 ? -39.574 34.673 40.336 1.00 37.09 217 THR A N 1
ATOM 1791 C CA . THR A 1 217 ? -39.590 35.682 39.277 1.00 37.09 217 THR A CA 1
ATOM 1792 C C . THR A 1 217 ? -38.143 36.139 39.106 1.00 37.09 217 THR A C 1
ATOM 1794 O O . THR A 1 217 ? -37.461 36.389 40.097 1.00 37.09 217 THR A O 1
ATOM 1797 N N . SER A 1 218 ? -37.698 36.272 37.856 1.00 41.16 218 SER A N 1
ATOM 1798 C CA . SER A 1 218 ? -36.394 36.786 37.397 1.00 41.16 218 SER A CA 1
ATOM 1799 C C . SER A 1 218 ? -35.188 35.832 37.457 1.00 41.16 218 SER A C 1
ATOM 1801 O O . SER A 1 218 ? -34.449 35.755 38.430 1.00 41.16 218 SER A O 1
ATOM 1803 N N . THR A 1 219 ? -34.960 35.126 36.345 1.00 29.14 219 THR A N 1
ATOM 1804 C CA . THR A 1 219 ? -33.681 35.106 35.596 1.00 29.14 219 THR A CA 1
ATOM 1805 C C . THR A 1 219 ? -33.869 34.284 34.315 1.00 29.14 219 THR A C 1
ATOM 1807 O O . THR A 1 219 ? -33.318 33.205 34.131 1.00 29.14 219 THR A O 1
ATOM 1810 N N . VAL A 1 220 ? -34.678 34.811 33.390 1.00 29.44 220 VAL A N 1
ATOM 1811 C CA . VAL A 1 220 ? -34.560 34.441 31.974 1.00 29.44 220 VAL A CA 1
ATOM 1812 C C . VAL A 1 220 ? -33.362 35.219 31.440 1.00 29.44 220 VAL A C 1
ATOM 1814 O O . VAL A 1 220 ? -33.487 36.368 31.024 1.00 29.44 220 VAL A O 1
ATOM 1817 N N . ALA A 1 221 ? -32.178 34.617 31.526 1.00 29.44 221 ALA A N 1
ATOM 1818 C CA . ALA A 1 221 ? -31.040 35.047 30.731 1.00 29.44 221 ALA A CA 1
ATOM 1819 C C . ALA A 1 221 ? -31.180 34.400 29.352 1.00 29.44 221 ALA A C 1
ATOM 1821 O O . ALA A 1 221 ? -30.908 33.217 29.156 1.00 29.44 221 ALA A O 1
ATOM 1822 N N . VAL A 1 222 ? -31.665 35.201 28.409 1.00 35.44 222 VAL A N 1
ATOM 1823 C CA . VAL A 1 222 ? -31.538 34.943 26.979 1.00 35.44 222 VAL A CA 1
ATOM 1824 C C . VAL A 1 222 ? -30.048 34.887 26.643 1.00 35.44 222 VAL A C 1
ATOM 1826 O O . VAL A 1 222 ? -29.341 35.877 26.803 1.00 35.44 222 VAL A O 1
ATOM 1829 N N . ALA A 1 223 ? -29.591 33.742 26.144 1.00 28.36 223 ALA A N 1
ATOM 1830 C CA . ALA A 1 223 ? -28.411 33.649 25.294 1.00 28.36 223 ALA A CA 1
ATOM 1831 C C . ALA A 1 223 ? -28.579 32.458 24.340 1.00 28.36 223 ALA A C 1
ATOM 1833 O O . ALA A 1 223 ? -28.020 31.384 24.538 1.00 28.36 223 ALA A O 1
ATOM 1834 N N . SER A 1 224 ? -29.385 32.651 23.299 1.00 30.59 224 SER A N 1
ATOM 1835 C CA . SER A 1 224 ? -29.158 31.966 22.030 1.00 30.59 224 SER A CA 1
ATOM 1836 C C . SER A 1 224 ? -29.458 32.954 20.916 1.00 30.59 224 SER A C 1
ATOM 1838 O O . SER A 1 224 ? -30.608 33.322 20.676 1.00 30.59 224 SER A O 1
ATOM 1840 N N . GLU A 1 225 ? -28.394 33.427 20.283 1.00 29.77 225 GLU A N 1
ATOM 1841 C CA . GLU A 1 225 ? -28.445 34.236 19.078 1.00 29.77 225 GLU A CA 1
ATOM 1842 C C . GLU A 1 225 ? -29.113 33.438 17.934 1.00 29.77 225 GLU A C 1
ATOM 1844 O O . GLU A 1 225 ? -28.581 32.420 17.509 1.00 29.77 225 GLU A O 1
ATOM 1849 N N . VAL A 1 226 ? -30.288 33.928 17.496 1.00 33.41 226 VAL A N 1
ATOM 1850 C CA . VAL A 1 226 ? -30.723 34.197 16.096 1.00 33.41 226 VAL A CA 1
ATOM 1851 C C . VAL A 1 226 ? -30.872 33.020 15.084 1.00 33.41 226 VAL A C 1
ATOM 1853 O O . VAL A 1 226 ? -30.024 32.136 15.049 1.00 33.41 226 VAL A O 1
ATOM 1856 N N . PRO A 1 227 ? -31.833 33.047 14.116 1.00 35.06 227 PRO A N 1
ATOM 1857 C CA . PRO A 1 227 ? -33.116 33.756 14.034 1.00 35.06 227 PRO A CA 1
ATOM 1858 C C . PRO A 1 227 ? -34.337 32.822 13.908 1.00 35.06 227 PRO A C 1
ATOM 1860 O O . PRO A 1 227 ? -34.310 31.750 13.305 1.00 35.06 227 PRO A O 1
ATOM 1863 N N . ALA A 1 228 ? -35.457 33.340 14.402 1.00 32.12 228 ALA A N 1
ATOM 1864 C CA . ALA A 1 228 ? -36.802 32.860 14.151 1.00 32.12 228 ALA A CA 1
ATOM 1865 C C . ALA A 1 228 ? -37.274 33.155 12.716 1.00 32.12 228 ALA A C 1
ATOM 1867 O O . ALA A 1 228 ? -36.996 34.217 12.162 1.00 32.12 228 ALA A O 1
ATOM 1868 N N . SER A 1 229 ? -38.134 32.283 12.196 1.00 32.34 229 SER A N 1
ATOM 1869 C CA . SER A 1 229 ? -39.404 32.743 11.633 1.00 32.34 229 SER A CA 1
ATOM 1870 C C . SER A 1 229 ? -40.452 31.650 11.827 1.00 32.34 229 SER A C 1
ATOM 1872 O O . SER A 1 229 ? -40.463 30.646 11.122 1.00 32.34 229 SER A O 1
ATOM 1874 N N . ALA A 1 230 ? -41.309 31.828 12.829 1.00 33.41 230 ALA A N 1
ATOM 1875 C CA . ALA A 1 230 ? -42.558 31.093 12.957 1.00 33.41 230 ALA A CA 1
ATOM 1876 C C . ALA A 1 230 ? -43.606 32.069 13.497 1.00 33.41 230 ALA A C 1
ATOM 1878 O O . ALA A 1 230 ? -43.577 32.470 14.659 1.00 33.41 230 ALA A O 1
ATOM 1879 N N . SER A 1 231 ? -44.469 32.513 12.585 1.00 32.97 231 SER A N 1
ATOM 1880 C CA . SER A 1 231 ? -45.657 33.314 12.863 1.00 32.97 231 SER A CA 1
ATOM 1881 C C . SER A 1 231 ? -46.788 32.436 13.391 1.00 32.97 231 SER A C 1
ATOM 1883 O O . SER A 1 231 ? -46.984 31.328 12.901 1.00 32.97 231 SER A O 1
ATOM 1885 N N . GLY A 1 232 ? -47.588 33.006 14.294 1.00 33.16 232 GLY A N 1
ATOM 1886 C CA . GLY A 1 232 ? -48.990 32.634 14.487 1.00 33.16 232 GLY A CA 1
ATOM 1887 C C . GLY A 1 232 ? -49.248 31.580 15.559 1.00 33.16 232 GLY A C 1
ATOM 1888 O O . GLY A 1 232 ? -49.410 30.405 15.253 1.00 33.16 232 GLY A O 1
ATOM 1889 N N . MET A 1 233 ? -49.378 32.019 16.812 1.00 29.56 233 MET A N 1
ATOM 1890 C CA . MET A 1 233 ? -50.048 31.254 17.864 1.00 29.56 233 MET A CA 1
ATOM 1891 C C . MET A 1 233 ? -51.443 31.859 18.047 1.00 29.56 233 MET A C 1
ATOM 1893 O O . MET A 1 233 ? -51.574 32.986 18.523 1.00 29.56 233 MET A O 1
ATOM 1897 N N . THR A 1 234 ? -52.481 31.149 17.614 1.00 33.66 234 THR A N 1
ATOM 1898 C CA . THR A 1 234 ? -53.879 31.494 17.899 1.00 33.66 234 THR A CA 1
ATOM 1899 C C . THR A 1 234 ? -54.304 30.683 19.119 1.00 33.66 234 THR A C 1
ATOM 1901 O O . THR A 1 234 ? -54.256 29.456 19.091 1.00 33.66 234 THR A O 1
ATOM 1904 N N . LEU A 1 235 ? -54.653 31.364 20.210 1.00 33.03 235 LEU A N 1
ATOM 1905 C CA . LEU A 1 235 ? -55.213 30.751 21.415 1.00 33.03 235 LEU A CA 1
ATOM 1906 C C . LEU A 1 235 ? -56.742 30.792 21.312 1.00 33.03 235 LEU A C 1
ATOM 1908 O O . LEU A 1 235 ? -57.315 31.878 21.263 1.00 33.03 235 LEU A O 1
ATOM 1912 N N . GLU A 1 236 ? -57.391 29.627 21.301 1.00 33.69 236 GLU A N 1
ATOM 1913 C CA . GLU A 1 236 ? -58.827 29.503 21.588 1.00 33.69 236 GLU A CA 1
ATOM 1914 C C . GLU A 1 236 ? -59.040 29.205 23.087 1.00 33.69 236 GLU A C 1
ATOM 1916 O O . GLU A 1 236 ? -58.192 28.547 23.702 1.00 33.69 236 GLU A O 1
ATOM 1921 N N . PRO A 1 237 ? -60.129 29.698 23.711 1.00 37.09 237 PRO A N 1
ATOM 1922 C CA . PRO A 1 237 ? -60.305 29.638 25.154 1.00 37.09 237 PRO A CA 1
ATOM 1923 C C . PRO A 1 237 ? -60.862 28.293 25.638 1.00 37.09 237 PRO A C 1
ATOM 1925 O O . PRO A 1 237 ? -61.656 27.623 24.982 1.00 37.09 237 PRO A O 1
ATOM 1928 N N . ALA A 1 238 ? -60.426 27.938 26.845 1.00 40.12 238 ALA A N 1
ATOM 1929 C CA . ALA A 1 238 ? -60.711 26.700 27.550 1.00 40.12 238 ALA A CA 1
ATOM 1930 C C . ALA A 1 238 ? -62.200 26.483 27.863 1.00 40.12 238 ALA A C 1
ATOM 1932 O O . ALA A 1 238 ? -62.899 27.393 28.309 1.00 40.12 238 ALA A O 1
ATOM 1933 N N . HIS A 1 239 ? -62.638 25.226 27.757 1.00 33.81 239 HIS A N 1
ATOM 1934 C CA . HIS A 1 239 ? -63.875 24.753 28.369 1.00 33.81 239 HIS A CA 1
ATOM 1935 C C . HIS A 1 239 ? -63.551 24.146 29.743 1.00 33.81 239 HIS A C 1
ATOM 1937 O O . HIS A 1 239 ? -62.771 23.200 29.849 1.00 33.81 239 HIS A O 1
ATOM 1943 N N . ILE A 1 240 ? -64.127 24.720 30.799 1.00 42.38 240 ILE A N 1
ATOM 1944 C CA . ILE A 1 240 ? -63.968 24.283 32.192 1.00 42.38 240 ILE A CA 1
ATOM 1945 C C . ILE A 1 240 ? -65.007 23.198 32.483 1.00 42.38 240 ILE A C 1
ATOM 1947 O O . ILE A 1 240 ? -66.202 23.457 32.347 1.00 42.38 240 ILE A O 1
ATOM 1951 N N . ILE A 1 241 ? -64.565 22.011 32.915 1.00 36.41 241 ILE A N 1
ATOM 1952 C CA . ILE A 1 241 ? -65.418 20.993 33.545 1.00 36.41 241 ILE A CA 1
ATOM 1953 C C . ILE A 1 241 ? -64.648 20.362 34.725 1.00 36.41 241 ILE A C 1
ATOM 1955 O O . ILE A 1 241 ? -63.674 19.652 34.513 1.00 36.41 241 ILE A O 1
ATOM 1959 N N . ASP A 1 242 ? -65.132 20.673 35.934 1.00 38.00 242 ASP A N 1
ATOM 1960 C CA . ASP A 1 242 ? -65.073 19.949 37.224 1.00 38.00 242 ASP A CA 1
ATOM 1961 C C . ASP A 1 242 ? -63.700 19.600 37.886 1.00 38.00 242 ASP A C 1
ATOM 1963 O O . ASP A 1 242 ? -62.847 18.960 37.272 1.00 38.00 242 ASP A O 1
ATOM 1967 N N . PRO A 1 243 ? -63.449 19.948 39.176 1.00 42.50 243 PRO A N 1
ATOM 1968 C CA . PRO A 1 243 ? -62.111 19.935 39.779 1.00 42.50 243 PRO A CA 1
ATOM 1969 C C . PRO A 1 243 ? -61.738 18.633 40.518 1.00 42.50 243 PRO A C 1
ATOM 1971 O O . PRO A 1 243 ? -60.900 18.663 41.418 1.00 42.50 243 PRO A O 1
ATOM 1974 N N . SER A 1 244 ? -62.329 17.482 40.181 1.00 43.75 244 SER A N 1
ATOM 1975 C CA . SER A 1 244 ? -62.080 16.224 40.914 1.00 43.75 244 SER A CA 1
ATOM 1976 C C . SER A 1 244 ? -61.356 15.128 40.130 1.00 43.75 244 SER A C 1
ATOM 1978 O O . SER A 1 244 ? -61.120 14.052 40.679 1.00 43.75 244 SER A O 1
ATOM 1980 N N . HIS A 1 245 ? -60.946 15.366 38.883 1.00 38.38 245 HIS A N 1
ATOM 1981 C CA . HIS A 1 245 ? -60.145 14.414 38.108 1.00 38.38 245 HIS A CA 1
ATOM 1982 C C . HIS A 1 245 ? -58.825 15.043 37.659 1.00 38.38 245 HIS A C 1
ATOM 1984 O O . HIS A 1 245 ? -58.751 16.195 37.240 1.00 38.38 245 HIS A O 1
ATOM 1990 N N . THR A 1 246 ? -57.756 14.269 37.813 1.00 38.28 246 THR A N 1
ATOM 1991 C CA . THR A 1 246 ? -56.376 14.594 37.463 1.00 38.28 246 THR A CA 1
ATOM 1992 C C . THR A 1 246 ? -56.277 15.169 36.050 1.00 38.28 246 THR A C 1
ATOM 1994 O O . THR A 1 246 ? -56.602 14.500 35.071 1.00 38.28 246 THR A O 1
ATOM 1997 N N . MET A 1 247 ? -55.776 16.404 35.941 1.00 32.66 247 MET A N 1
ATOM 1998 C CA . MET A 1 247 ? -55.402 17.007 34.662 1.00 32.66 247 MET A CA 1
ATOM 1999 C C . MET A 1 247 ? -54.275 16.185 34.028 1.00 32.66 247 MET A C 1
ATOM 2001 O O . MET A 1 247 ? -53.111 16.290 34.414 1.00 32.66 247 MET A O 1
ATOM 2005 N N . VAL A 1 248 ? -54.614 15.366 33.036 1.00 37.28 248 VAL A N 1
ATOM 2006 C CA . VAL A 1 248 ? -53.630 14.792 32.118 1.00 37.28 248 VAL A CA 1
ATOM 2007 C C . VAL A 1 248 ? -53.397 15.817 31.015 1.00 37.28 248 VAL A C 1
ATOM 2009 O O . VAL A 1 248 ? -54.134 15.883 30.033 1.00 37.28 248 VAL A O 1
ATOM 2012 N N . VAL A 1 249 ? -52.370 16.649 31.187 1.00 35.69 249 VAL A N 1
ATOM 2013 C CA . VAL A 1 249 ? -51.910 17.550 30.125 1.00 35.69 249 VAL A CA 1
ATOM 2014 C C . VAL A 1 249 ? -51.148 16.709 29.110 1.00 35.69 249 VAL A C 1
ATOM 2016 O O . VAL A 1 249 ? -49.994 16.337 29.320 1.00 35.69 249 VAL A O 1
ATOM 2019 N N . THR A 1 250 ? -51.816 16.368 28.013 1.00 32.12 250 THR A N 1
ATOM 2020 C CA . THR A 1 250 ? -51.185 15.640 26.911 1.00 32.12 250 THR A CA 1
ATOM 2021 C C . THR A 1 250 ? -50.536 16.669 25.996 1.00 32.12 250 THR A C 1
ATOM 2023 O O . THR A 1 250 ? -51.220 17.377 25.263 1.00 32.12 250 THR A O 1
ATOM 2026 N N . VAL A 1 251 ? -49.211 16.795 26.066 1.00 35.28 251 VAL A N 1
ATOM 2027 C CA . VAL A 1 251 ? -48.451 17.670 25.166 1.00 35.28 251 VAL A CA 1
ATOM 2028 C C . VAL A 1 251 ? -48.111 16.872 23.908 1.00 35.28 251 VAL A C 1
ATOM 2030 O O . VAL A 1 251 ? -47.184 16.064 23.908 1.00 35.28 251 VAL A O 1
ATOM 2033 N N . SER A 1 252 ? -48.868 17.072 22.831 1.00 31.59 252 SER A N 1
ATOM 2034 C CA . SER A 1 252 ? -48.547 16.517 21.513 1.00 31.59 252 SER A CA 1
ATOM 2035 C C . SER A 1 252 ? -47.573 17.444 20.784 1.00 31.59 252 SER A C 1
ATOM 2037 O O . SER A 1 252 ? -47.970 18.487 20.261 1.00 31.59 252 SER A O 1
ATOM 2039 N N . ILE A 1 253 ? -46.294 17.074 20.738 1.00 37.91 253 ILE A N 1
ATOM 2040 C CA . ILE A 1 253 ? -45.294 17.781 19.930 1.00 37.91 253 ILE A CA 1
ATOM 2041 C C . ILE A 1 253 ? -45.319 17.168 18.529 1.00 37.91 253 ILE A C 1
ATOM 2043 O O . ILE A 1 253 ? -44.838 16.055 18.324 1.00 37.91 253 ILE A O 1
ATOM 2047 N N . THR A 1 254 ? -45.903 17.886 17.570 1.00 32.94 254 THR A N 1
ATOM 2048 C CA . THR A 1 254 ? -45.897 17.485 16.157 1.00 32.94 254 THR A CA 1
ATOM 2049 C C . THR A 1 254 ? -44.751 18.202 15.459 1.00 32.94 254 THR A C 1
ATOM 2051 O O . THR A 1 254 ? -44.827 19.402 15.208 1.00 32.94 254 THR A O 1
ATOM 2054 N N . THR A 1 255 ? -43.670 17.484 15.170 1.00 35.19 255 THR A N 1
ATOM 2055 C CA . THR A 1 255 ? -42.517 18.032 14.447 1.00 35.19 255 THR A CA 1
ATOM 2056 C C . THR A 1 255 ? -42.668 17.733 12.959 1.00 35.19 255 THR A C 1
ATOM 2058 O O . THR A 1 255 ? -42.390 16.625 12.502 1.00 35.19 255 THR A O 1
ATOM 2061 N N . THR A 1 256 ? -43.124 18.712 12.182 1.00 32.47 256 THR A N 1
ATOM 2062 C CA . THR A 1 256 ? -43.158 18.628 10.718 1.00 32.47 256 THR A CA 1
ATOM 2063 C C . THR A 1 256 ? -41.762 18.913 10.172 1.00 32.47 256 THR A C 1
ATOM 2065 O O . THR A 1 256 ? -41.276 20.038 10.241 1.00 32.47 256 THR A O 1
ATOM 2068 N N . ILE A 1 257 ? -41.099 17.888 9.633 1.00 33.34 257 ILE A N 1
ATOM 2069 C CA . ILE A 1 257 ? -39.825 18.048 8.924 1.00 33.34 257 ILE A CA 1
ATOM 2070 C C . ILE A 1 257 ? -40.145 18.236 7.441 1.00 33.34 257 ILE A C 1
ATOM 2072 O O . ILE A 1 257 ? -40.474 17.281 6.739 1.00 33.34 257 ILE A O 1
ATOM 2076 N N . THR A 1 258 ? -40.053 19.471 6.957 1.00 34.22 258 THR A N 1
ATOM 2077 C CA . THR A 1 258 ? -40.058 19.770 5.524 1.00 34.22 258 THR A CA 1
ATOM 2078 C C . THR A 1 258 ? -38.682 19.457 4.946 1.00 34.22 258 THR A C 1
ATOM 2080 O O . THR A 1 258 ? -37.705 20.164 5.184 1.00 34.22 258 THR A O 1
ATOM 2083 N N . VAL A 1 259 ? -38.596 18.372 4.176 1.00 37.75 259 VAL A N 1
ATOM 2084 C CA . VAL A 1 259 ? -37.429 18.093 3.335 1.00 37.75 259 VAL A CA 1
ATOM 2085 C C . VAL A 1 259 ? -37.559 18.955 2.083 1.00 37.75 259 VAL A C 1
ATOM 2087 O O . VAL A 1 259 ? -38.425 18.704 1.246 1.00 37.75 259 VAL A O 1
ATOM 2090 N N . ALA A 1 260 ? -36.724 19.988 1.966 1.00 36.03 260 ALA A N 1
ATOM 2091 C CA . ALA A 1 260 ? -36.575 20.725 0.718 1.00 36.03 260 ALA A CA 1
ATOM 2092 C C . ALA A 1 260 ? -35.952 19.787 -0.328 1.00 36.03 260 ALA A C 1
ATOM 2094 O O . ALA A 1 260 ? -34.832 19.302 -0.154 1.00 36.03 260 ALA A O 1
ATOM 2095 N N . GLY A 1 261 ? -36.723 19.471 -1.366 1.00 38.31 261 GLY A N 1
ATOM 2096 C CA . GLY A 1 261 ? -36.267 18.714 -2.522 1.00 38.31 261 GLY A CA 1
ATOM 2097 C C . GLY A 1 261 ? -35.681 19.627 -3.599 1.00 38.31 261 GLY A C 1
ATOM 2098 O O . GLY A 1 261 ? -36.258 20.677 -3.869 1.00 38.31 261 GLY A O 1
ATOM 2099 N N . ALA A 1 262 ? -34.608 19.112 -4.215 1.00 37.62 262 ALA A N 1
ATOM 2100 C CA . ALA A 1 262 ? -33.903 19.541 -5.433 1.00 37.62 262 ALA A CA 1
ATOM 2101 C C . ALA A 1 262 ? -33.110 20.858 -5.371 1.00 37.62 262 ALA A C 1
ATOM 2103 O O . ALA A 1 262 ? -33.716 21.948 -5.390 1.00 37.62 262 ALA A O 1
#

Organism: NCBI:txid145971

Secondary structure (DSSP, 8-state):
---HHHHHHTS--EEEE-S-GGGTT-EEE-SSS--PEEEEE---HHHHHHHHHHHHHSS--S---HHHHHHHHHHHHHHS-TT-HHHHHHHHHHHHHHHHHSS-TT---S-GGGGGPPPPS---GGG-TTTHHHHHHHHHHHHHPPPSSHHHHHH-TT-HHHHHHHHHHHHHHHHHHHHHHHHHHHHHHHHHHHHHHHTS--------------S------------------PPPPPPP--TTS-----------------

Sequence (262 aa):
MFTLRDLQQIGDFIIQPTDNIFEHLLVRRHKDRETRLTLYVFFHVSALKKLRYWNLTRNGSHFNDPKFLDETIQTLALLLPRNDAKSLKWFKTYCEKFQRSLPSPELNGIDPKAGLLLPVGSKRAEDYNYWLSRLMTLEKEYENYSPRTLRQFMRARRRYRDWTIYWVTVTALLLALISTAAGIVSAFVGGFALKKDKNGNKPITAACCCRNIDHITSTVAVASEVPASASGMTLEPAHIIDPSHTMVVTVSITTTITVAGA

Mean predicted aligned error: 17.16 Å

Foldseek 3Di:
DEAPCCCVLQVVEAEDEDCDPVLALPWDQDPPDDRHIYGYHHAPLVVLVVVLVVCVPDPDDPPPDSLLSVLSLQVLCLRQPLVDPVSLVVVVVVQVVVCVVDPDNVPRSHDNCSNVRDHDPDNDLVVRPVCSVSVVVSVVSSVPGDGPDPSSVVVCCVCVPVVVVVVVVVVVVVVVVVVVVVVVVVVVVVVVVVVVVVVDPDDDDDDPPPPDPPDDDDDPPDDDDDDDDDDDDDDDDDDDDDDDDDDPPDDDDDDDDDDDDD